Protein AF-A0A661N2G4-F1 (afdb_monomer)

Radius of gyration: 20.0 Å; Cα contacts (8 Å, |Δi|>4): 658; chains: 1; bounding box: 55×59×68 Å

pLDDT: mean 82.59, std 22.77, range [24.91, 98.75]

Secondary structure (DSSP, 8-state):
------SSSTTHHHHHTTTTPPPPP-----------------SSSPP--S-SSSEEEE--TT-B-TTSPBP-EEEE--SS---EEEEE-------SHHHHHS--TTPPS-TT---TTTTTS-----SSS------HHHHSGGG-S-TTT-TTTTSEEEEE---SSSTT---EEEEEPPTTSSSPPEEEEE-HHHHHHHHHHHHHHHHTTSSSEEEEEEEETHHHHHHHHHHHHHHHHSTTEEEEEEEEES-PPPP--STT-SHHHHHHHHHHHS-HHHHHTTSTTHHHHHH-GGGHHHHHHHH-TTSEEEEE---

Foldseek 3Di:
DDDDPDPPPPVVVVLVVCLQDAQDDDDDDDDDDDQDADDDDDDDDADDDPDAPDWHKYFFPPDAFFQRHTFIKIKHAFPPALAEEEEEEAAAADQACCQAPVVPPRHGPQNVDADPPNQQDFPQPPPDPDTDRDGPLSSDQCNPLDCVRHVCNRPMYMYGYTRQRQLLQFCDWDWHCDPVNPDDIGTTHNRSVVNVLSVLLVVQSNRQPPQAYEYEQEYAASSLLNSLLCVQSNCPSRHRHPEYEYESEAHAQAWQPDPPRPCVVVVVSCCVRRVSLVSLVVDQPSVVCVVTVNCSQVRVCVVHVRYHYDYDHDD

Structure (mmCIF, N/CA/C/O backbone):
data_AF-A0A661N2G4-F1
#
_entry.id   AF-A0A661N2G4-F1
#
loop_
_atom_site.group_PDB
_atom_site.id
_atom_site.type_symbol
_atom_site.label_atom_id
_atom_site.label_alt_id
_atom_site.label_comp_id
_atom_site.label_asym_id
_atom_site.label_entity_id
_atom_site.label_seq_id
_atom_site.pdbx_PDB_ins_code
_atom_site.Cartn_x
_atom_site.Cartn_y
_atom_site.Cartn_z
_atom_site.occupancy
_atom_site.B_iso_or_equiv
_atom_site.auth_seq_id
_atom_site.auth_comp_id
_atom_site.auth_asym_id
_atom_site.auth_atom_id
_atom_site.pdbx_PDB_model_num
ATOM 1 N N . MET A 1 1 ? 5.422 -41.374 37.902 1.00 33.75 1 MET A N 1
ATOM 2 C CA . MET A 1 1 ? 4.377 -40.325 37.903 1.00 33.75 1 MET A CA 1
ATOM 3 C C . MET A 1 1 ? 5.090 -39.059 38.343 1.00 33.75 1 MET A C 1
ATOM 5 O O . MET A 1 1 ? 5.525 -39.025 39.477 1.00 33.75 1 MET A O 1
ATOM 9 N N . ILE A 1 2 ? 5.464 -38.109 37.495 1.00 29.95 2 ILE A N 1
ATOM 10 C CA . ILE A 1 2 ? 4.668 -37.300 36.568 1.00 29.95 2 ILE A CA 1
ATOM 11 C C . ILE A 1 2 ? 5.605 -36.878 35.420 1.00 29.95 2 ILE A C 1
ATOM 13 O O . ILE A 1 2 ? 6.667 -36.326 35.678 1.00 29.95 2 ILE A O 1
ATOM 17 N N . THR A 1 3 ? 5.217 -37.132 34.172 1.00 25.50 3 THR A N 1
ATOM 18 C CA . THR A 1 3 ? 5.866 -36.592 32.964 1.00 25.50 3 THR A CA 1
ATOM 19 C C . THR A 1 3 ? 4.786 -36.352 31.919 1.00 25.50 3 THR A C 1
ATOM 21 O O . THR A 1 3 ? 4.419 -37.257 31.180 1.00 25.50 3 THR A O 1
ATOM 24 N N . ARG A 1 4 ? 4.240 -35.138 31.890 1.00 29.31 4 ARG A N 1
ATOM 25 C CA . ARG A 1 4 ? 3.494 -34.526 30.777 1.00 29.31 4 ARG A CA 1
ATOM 26 C C . ARG A 1 4 ? 3.645 -33.008 30.925 1.00 29.31 4 ARG A C 1
ATOM 28 O O . ARG A 1 4 ? 3.938 -32.571 32.029 1.00 29.31 4 ARG A O 1
ATOM 35 N N . TRP A 1 5 ? 3.432 -32.267 29.836 1.00 26.23 5 TRP A N 1
ATOM 36 C CA . TRP A 1 5 ? 3.686 -30.827 29.625 1.00 26.23 5 TRP A CA 1
ATOM 37 C C . TRP A 1 5 ? 5.073 -30.500 29.066 1.00 26.23 5 TRP A C 1
ATOM 39 O O . TRP A 1 5 ? 5.904 -29.990 29.793 1.00 26.23 5 TRP A O 1
ATOM 49 N N . PHE A 1 6 ? 5.313 -30.791 27.780 1.00 26.00 6 PHE A N 1
ATOM 50 C CA . PHE A 1 6 ? 6.248 -30.031 26.919 1.00 26.00 6 PHE A CA 1
ATOM 51 C C . PHE A 1 6 ? 6.062 -30.381 25.424 1.00 26.00 6 PHE A C 1
ATOM 53 O O . PHE A 1 6 ? 7.018 -30.649 24.710 1.00 26.00 6 PHE A O 1
ATOM 60 N N . VAL A 1 7 ? 4.815 -30.416 24.932 1.00 27.02 7 VAL A N 1
ATOM 61 C CA . VAL A 1 7 ? 4.526 -30.650 23.492 1.00 27.02 7 VAL A CA 1
ATOM 62 C C . VAL A 1 7 ? 3.785 -29.463 22.841 1.00 27.02 7 VAL A C 1
ATOM 64 O O . VAL A 1 7 ? 3.495 -29.486 21.657 1.00 27.02 7 VAL A O 1
ATOM 67 N N . GLY A 1 8 ? 3.527 -28.374 23.578 1.00 25.75 8 GLY A N 1
ATOM 68 C CA . GLY A 1 8 ? 2.733 -27.239 23.076 1.00 25.75 8 GLY A CA 1
ATOM 69 C C . GLY A 1 8 ? 3.502 -26.087 22.411 1.00 25.75 8 GLY A C 1
ATOM 70 O O . GLY A 1 8 ? 2.902 -25.350 21.644 1.00 25.75 8 GLY A O 1
ATOM 71 N N . CYS A 1 9 ? 4.806 -25.910 22.662 1.00 26.91 9 CYS A N 1
ATOM 72 C CA . CYS A 1 9 ? 5.525 -24.706 22.194 1.00 26.91 9 CYS A CA 1
ATOM 73 C C . CYS A 1 9 ? 6.292 -24.871 20.873 1.00 26.91 9 CYS A C 1
ATOM 75 O O . CYS A 1 9 ? 6.692 -23.875 20.278 1.00 26.91 9 CYS A O 1
ATOM 77 N N . SER A 1 10 ? 6.522 -26.096 20.398 1.00 25.45 10 SER A N 1
ATOM 78 C CA . SER A 1 10 ? 7.416 -26.319 19.251 1.00 25.45 10 SER A CA 1
ATOM 79 C C . SER A 1 10 ? 6.748 -26.122 17.888 1.00 25.45 10 SER A C 1
ATOM 81 O O . SER A 1 10 ? 7.456 -25.865 16.923 1.00 25.45 10 SER A O 1
ATOM 83 N N . LEU A 1 11 ? 5.413 -26.190 17.796 1.00 27.45 11 LEU A N 1
ATOM 84 C CA . LEU A 1 11 ? 4.699 -25.895 16.543 1.00 27.45 11 LEU A CA 1
ATOM 85 C C . LEU A 1 11 ? 4.530 -24.386 16.301 1.00 27.45 11 LEU A C 1
ATOM 87 O O . LEU A 1 11 ? 4.580 -23.943 15.159 1.00 27.45 11 LEU A O 1
ATOM 91 N N . VAL A 1 12 ? 4.398 -23.587 17.365 1.00 29.69 12 VAL A N 1
ATOM 92 C CA . VAL A 1 12 ? 4.188 -22.131 17.258 1.00 29.69 12 VAL A CA 1
ATOM 93 C C . VAL A 1 12 ? 5.459 -21.408 16.795 1.00 29.69 12 VAL A C 1
ATOM 95 O O . VAL A 1 12 ? 5.377 -20.463 16.019 1.00 29.69 12 VAL A O 1
ATOM 98 N N . LEU A 1 13 ? 6.651 -21.888 17.176 1.00 28.83 13 LEU A N 1
ATOM 99 C CA . LEU A 1 13 ? 7.912 -21.301 16.698 1.00 28.83 13 LEU A CA 1
ATOM 100 C C . LEU A 1 13 ? 8.211 -21.581 15.213 1.00 28.83 13 LEU A C 1
ATOM 102 O O . LEU A 1 13 ? 8.957 -20.820 14.606 1.00 28.83 13 LEU A O 1
ATOM 106 N N . GLY A 1 14 ? 7.645 -22.641 14.625 1.00 27.12 14 GLY A N 1
ATOM 107 C CA . GLY A 1 14 ? 7.827 -22.956 13.202 1.00 27.12 14 GLY A CA 1
ATOM 108 C C . GLY A 1 14 ? 6.995 -22.072 12.266 1.00 27.12 14 GLY A C 1
ATOM 109 O O . GLY A 1 14 ? 7.438 -21.776 11.163 1.00 27.12 14 GLY A O 1
ATOM 110 N N . LEU A 1 15 ? 5.830 -21.604 12.726 1.00 34.53 15 LEU A N 1
ATOM 111 C CA . LEU A 1 15 ? 4.918 -20.745 11.957 1.00 34.53 15 LEU A CA 1
ATOM 112 C C . LEU A 1 15 ? 5.407 -19.289 11.862 1.00 34.53 15 LEU A C 1
ATOM 114 O O . LEU A 1 15 ? 5.212 -18.639 10.842 1.00 34.53 15 LEU A O 1
ATOM 118 N N . ILE A 1 16 ? 6.115 -18.790 12.880 1.00 36.31 16 ILE A N 1
ATOM 119 C CA . ILE A 1 16 ? 6.590 -17.393 12.916 1.00 36.31 16 ILE A CA 1
ATOM 120 C C . ILE A 1 16 ? 7.744 -17.150 11.925 1.00 36.31 16 ILE A C 1
ATOM 122 O O . ILE A 1 16 ? 7.910 -16.039 11.432 1.00 36.31 16 ILE A O 1
ATOM 126 N N . ALA A 1 17 ? 8.521 -18.182 11.576 1.00 32.41 17 ALA A N 1
ATOM 127 C CA . ALA A 1 17 ? 9.633 -18.054 10.629 1.00 32.41 17 ALA A CA 1
ATOM 128 C C . ALA A 1 17 ? 9.198 -18.063 9.147 1.00 32.41 17 ALA A C 1
ATOM 130 O O . ALA A 1 17 ? 10.037 -17.863 8.271 1.00 32.41 17 ALA A O 1
ATOM 131 N N . ALA A 1 18 ? 7.913 -18.302 8.861 1.00 40.88 18 ALA A N 1
ATOM 132 C CA . ALA A 1 18 ? 7.408 -18.556 7.512 1.00 40.88 18 ALA A CA 1
ATOM 133 C C . ALA A 1 18 ? 6.581 -17.399 6.913 1.00 40.88 18 ALA A C 1
ATOM 135 O O . ALA A 1 18 ? 6.256 -17.437 5.730 1.00 40.88 18 ALA A O 1
ATOM 136 N N . GLY A 1 19 ? 6.283 -16.349 7.691 1.00 37.78 19 GLY A N 1
ATOM 137 C CA . GLY A 1 19 ? 5.372 -15.257 7.303 1.00 37.78 19 GLY A CA 1
ATOM 138 C C . GLY A 1 19 ? 5.827 -14.352 6.144 1.00 37.78 19 GLY A C 1
ATOM 139 O O . GLY A 1 19 ? 5.097 -13.436 5.781 1.00 37.78 19 GLY A O 1
ATOM 140 N N . CYS A 1 20 ? 7.008 -14.588 5.559 1.00 44.06 20 CYS A N 1
ATOM 141 C CA . CYS A 1 20 ? 7.521 -13.838 4.403 1.00 44.06 20 CYS A CA 1
ATOM 142 C C . CYS A 1 20 ? 8.040 -14.743 3.263 1.00 44.06 20 CYS A C 1
ATOM 144 O O . CYS A 1 20 ? 8.795 -14.275 2.411 1.00 44.06 20 CYS A O 1
ATOM 146 N N . GLY A 1 21 ? 7.692 -16.038 3.255 1.00 35.19 21 GLY A N 1
ATOM 147 C CA .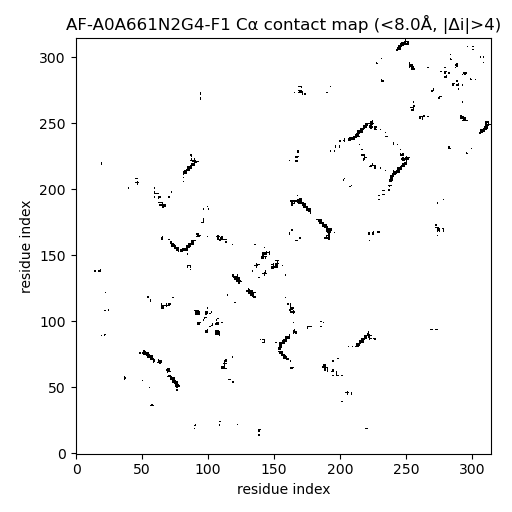 GLY A 1 21 ? 8.040 -16.946 2.156 1.00 35.19 21 GLY A CA 1
ATOM 148 C C . GLY A 1 21 ? 7.278 -16.603 0.872 1.00 35.19 21 GLY A C 1
ATOM 149 O O . GLY A 1 21 ? 6.109 -16.240 0.926 1.00 35.19 21 GLY A O 1
ATOM 150 N N . SER A 1 22 ? 7.944 -16.687 -0.280 1.00 41.75 22 SER A N 1
ATOM 151 C CA . SER A 1 22 ? 7.334 -16.480 -1.597 1.00 41.75 22 SER A CA 1
ATOM 152 C C . SER A 1 22 ? 6.434 -17.657 -1.980 1.00 41.75 22 SER A C 1
ATOM 154 O O . SER A 1 22 ? 6.925 -18.785 -2.087 1.00 41.75 22 SER A O 1
ATOM 156 N N . ASP A 1 23 ? 5.157 -17.377 -2.247 1.00 47.78 23 ASP A N 1
ATOM 157 C CA . ASP A 1 23 ? 4.229 -18.331 -2.854 1.00 47.78 23 ASP A CA 1
ATOM 158 C C . ASP A 1 23 ? 4.687 -18.647 -4.281 1.00 47.78 23 ASP A C 1
ATOM 160 O O . ASP A 1 23 ? 4.887 -17.761 -5.114 1.00 47.78 23 ASP A O 1
ATOM 164 N N . SER A 1 24 ? 4.923 -19.929 -4.553 1.00 34.69 24 SER A N 1
ATOM 165 C CA . SER A 1 24 ? 5.317 -20.391 -5.886 1.00 34.69 24 SER A CA 1
ATOM 166 C C . SER A 1 24 ? 4.062 -20.470 -6.752 1.00 34.69 24 SER A C 1
ATOM 168 O O . SER A 1 24 ? 3.087 -21.110 -6.362 1.00 34.69 24 SER A O 1
ATOM 170 N N . GLY A 1 25 ? 4.083 -19.806 -7.911 1.00 33.84 25 GLY A N 1
ATOM 171 C CA . GLY A 1 25 ? 2.919 -19.642 -8.783 1.00 33.84 25 GLY A CA 1
ATOM 172 C C . GLY A 1 25 ? 2.203 -20.948 -9.147 1.00 33.84 25 GLY A C 1
ATOM 173 O O . GLY A 1 25 ? 2.829 -21.965 -9.448 1.00 33.84 25 GLY A O 1
ATOM 174 N N . VAL A 1 26 ? 0.870 -20.894 -9.168 1.00 35.62 26 VAL A N 1
ATOM 175 C CA . VAL A 1 26 ? -0.003 -21.992 -9.599 1.00 35.62 26 VAL A CA 1
ATOM 176 C C . VAL A 1 26 ? -0.623 -21.648 -10.952 1.00 35.62 26 VAL A C 1
ATOM 178 O O . VAL A 1 26 ? -1.179 -20.571 -11.149 1.00 35.62 26 VAL A O 1
ATOM 181 N N . THR A 1 27 ? -0.535 -22.588 -11.893 1.00 28.86 27 THR A N 1
ATOM 182 C CA . THR A 1 27 ? -1.235 -22.534 -13.181 1.00 28.86 27 THR A CA 1
ATOM 183 C C . THR A 1 27 ? -2.711 -22.891 -12.983 1.00 28.86 27 THR A C 1
ATOM 185 O O . THR A 1 27 ? -3.048 -23.902 -12.368 1.00 28.86 27 THR A O 1
ATOM 188 N N . GLY A 1 28 ? -3.596 -22.015 -13.465 1.00 28.70 28 GLY A N 1
ATOM 189 C CA . GLY A 1 28 ? -5.029 -22.042 -13.181 1.00 28.70 28 GLY A CA 1
ATOM 190 C C . GLY A 1 28 ? -5.787 -23.228 -13.786 1.00 28.70 28 GLY A C 1
ATOM 191 O O . GLY A 1 28 ? -5.655 -23.545 -14.967 1.00 28.70 28 GLY A O 1
ATOM 192 N N . GLY A 1 29 ? -6.652 -23.830 -12.968 1.00 24.91 29 GLY A N 1
ATOM 193 C CA . GLY A 1 29 ? -7.756 -24.689 -13.387 1.00 24.91 29 GLY A CA 1
ATOM 194 C C . GLY A 1 29 ? -9.080 -24.003 -13.057 1.00 24.91 29 GLY A C 1
ATOM 195 O O . GLY A 1 29 ? -9.396 -23.780 -11.894 1.00 24.91 29 GLY A O 1
ATOM 196 N N . SER A 1 30 ? -9.839 -23.647 -14.092 1.00 32.31 30 SER A N 1
ATOM 197 C CA . SER A 1 30 ? -11.122 -22.948 -14.011 1.00 32.31 30 SER A CA 1
ATOM 198 C C . SER A 1 30 ? -12.205 -23.785 -13.316 1.00 32.31 30 SER A C 1
ATOM 200 O O . SER A 1 30 ? -12.585 -24.846 -13.818 1.00 32.31 30 SER A O 1
ATOM 202 N N . GLY A 1 31 ? -12.768 -23.264 -12.228 1.00 26.23 31 GLY A N 1
ATOM 203 C CA . GLY A 1 31 ? -13.980 -23.774 -11.588 1.00 26.23 31 GLY A CA 1
ATOM 204 C C . GLY A 1 31 ? -14.740 -22.615 -10.956 1.00 26.23 31 GLY A C 1
ATOM 205 O O . GLY A 1 31 ? -14.414 -22.193 -9.855 1.00 26.23 31 GLY A O 1
ATOM 206 N N . GLY A 1 32 ? -15.704 -22.059 -11.691 1.00 30.58 32 GLY A N 1
ATOM 207 C CA . GLY A 1 32 ? -16.442 -20.871 -11.275 1.00 30.58 32 GLY A CA 1
ATOM 208 C C . GLY A 1 32 ? -17.376 -21.126 -10.094 1.00 30.58 32 GLY A C 1
ATOM 209 O O . GLY A 1 32 ? -18.137 -22.094 -10.087 1.00 30.58 32 GLY A O 1
ATOM 210 N N . SER A 1 33 ? -17.370 -20.192 -9.149 1.00 28.30 33 SER A N 1
ATOM 211 C CA . SER A 1 33 ? -18.497 -19.935 -8.260 1.00 28.30 33 SER A CA 1
ATOM 212 C C . SER A 1 33 ? -18.600 -18.424 -8.074 1.00 28.30 33 SER A C 1
ATOM 214 O O . SER A 1 33 ? -17.642 -17.774 -7.672 1.00 28.30 33 SER A O 1
ATOM 216 N N . ALA A 1 34 ? -19.737 -17.859 -8.473 1.00 32.28 34 ALA A N 1
ATOM 217 C CA . ALA A 1 34 ? -19.966 -16.423 -8.525 1.00 32.28 34 ALA A CA 1
ATOM 218 C C . ALA A 1 34 ? -19.990 -15.816 -7.112 1.00 32.28 34 ALA A C 1
ATOM 220 O O . ALA A 1 34 ? -20.944 -16.027 -6.362 1.00 32.28 34 ALA A O 1
ATOM 221 N N . GLY A 1 35 ? -18.949 -15.055 -6.770 1.00 32.56 35 GLY A N 1
ATOM 222 C CA . GLY A 1 35 ? -18.939 -14.146 -5.627 1.00 32.56 35 GLY A CA 1
ATOM 223 C C . GLY A 1 35 ? -19.749 -12.890 -5.946 1.00 32.56 35 GLY A C 1
ATOM 224 O O . GLY A 1 35 ? -19.621 -12.306 -7.022 1.00 32.56 35 GLY A O 1
ATOM 225 N N . SER A 1 36 ? -20.632 -12.503 -5.030 1.00 37.78 36 SER A N 1
ATOM 226 C CA . SER A 1 36 ? -21.499 -11.332 -5.157 1.00 37.78 36 SER A CA 1
ATOM 227 C C . SER A 1 36 ? -20.674 -10.043 -5.083 1.00 37.78 36 SER A C 1
ATOM 229 O O . SER A 1 36 ? -20.376 -9.567 -3.991 1.00 37.78 36 SER A O 1
ATOM 231 N N . GLY A 1 37 ? -20.325 -9.469 -6.236 1.00 35.00 37 GLY A N 1
ATOM 232 C CA . GLY A 1 37 ? -19.690 -8.153 -6.329 1.00 35.00 37 GLY A CA 1
ATOM 233 C C . GLY A 1 37 ? -20.604 -7.055 -5.780 1.00 35.00 37 GLY A C 1
ATOM 234 O O . GLY A 1 37 ? -21.678 -6.794 -6.326 1.00 35.00 37 GLY A O 1
ATOM 235 N N . GLY A 1 38 ? -20.192 -6.427 -4.680 1.00 38.53 38 GLY A N 1
ATOM 236 C CA . GLY A 1 38 ? -20.868 -5.264 -4.114 1.00 38.53 38 GLY A CA 1
ATOM 237 C C . GLY A 1 38 ? -20.567 -4.021 -4.946 1.00 38.53 38 GLY A C 1
ATOM 238 O O . GLY A 1 38 ? -19.459 -3.501 -4.910 1.00 38.53 38 GLY A O 1
ATOM 239 N N . THR A 1 39 ? -21.550 -3.538 -5.703 1.00 45.16 39 THR A N 1
ATOM 240 C CA . THR A 1 39 ? -21.444 -2.275 -6.444 1.00 45.16 39 THR A CA 1
ATOM 241 C C . THR A 1 39 ? -21.570 -1.088 -5.489 1.00 45.16 39 THR A C 1
ATOM 243 O O . THR A 1 39 ? -22.588 -0.965 -4.802 1.00 45.16 39 THR A O 1
ATOM 246 N N . GLY A 1 40 ? -20.556 -0.219 -5.474 1.00 41.66 40 GLY A N 1
ATOM 247 C CA . GLY A 1 40 ? -20.504 1.014 -4.687 1.00 41.66 40 GLY A CA 1
ATOM 248 C C . GLY A 1 40 ? -21.694 1.937 -4.955 1.00 41.66 40 GLY A C 1
ATOM 249 O O . GLY A 1 40 ? -21.980 2.312 -6.094 1.00 41.66 40 GLY A O 1
ATOM 250 N N . GLY A 1 41 ? -22.414 2.277 -3.888 1.00 35.00 41 GLY A N 1
ATOM 251 C CA . GLY A 1 41 ? -23.534 3.208 -3.910 1.00 35.00 41 GLY A CA 1
ATOM 252 C C . GLY A 1 41 ? -23.087 4.607 -3.508 1.00 35.00 41 GLY A C 1
ATOM 253 O O . GLY A 1 41 ? -22.826 4.864 -2.338 1.00 35.00 41 GLY A O 1
ATOM 254 N N . SER A 1 42 ? -23.072 5.527 -4.471 1.00 46.56 42 SER A N 1
ATOM 255 C CA . SER A 1 42 ? -22.984 6.964 -4.216 1.00 46.56 42 SER A CA 1
ATOM 256 C C . SER A 1 42 ? -24.266 7.455 -3.526 1.00 46.56 42 SER A C 1
ATOM 258 O O . SER A 1 42 ? -25.356 7.356 -4.094 1.00 46.56 42 SER A O 1
ATOM 260 N N . GLY A 1 43 ? -24.134 8.011 -2.317 1.00 34.91 43 GLY A N 1
ATOM 261 C CA . GLY A 1 43 ? -25.151 8.873 -1.706 1.00 34.91 43 GLY A CA 1
ATOM 262 C C . GLY A 1 43 ? -25.572 8.519 -0.277 1.00 34.91 43 GLY A C 1
ATOM 263 O O . GLY A 1 43 ? -26.509 7.757 -0.069 1.00 34.91 43 GLY A O 1
ATOM 264 N N . GLY A 1 44 ? -24.969 9.196 0.706 1.00 45.81 44 GLY A N 1
ATOM 265 C CA . GLY A 1 44 ? -25.612 9.653 1.952 1.00 45.81 44 GLY A CA 1
ATOM 266 C C . GLY A 1 44 ? -26.078 8.628 2.997 1.00 45.81 44 GLY A C 1
ATOM 267 O O . GLY A 1 44 ? -26.466 9.047 4.086 1.00 45.81 44 GLY A O 1
ATOM 268 N N . ALA A 1 45 ? -26.046 7.327 2.720 1.00 56.06 45 ALA A N 1
ATOM 269 C CA . ALA A 1 45 ? -26.239 6.289 3.729 1.00 56.06 45 ALA A CA 1
ATOM 270 C C . ALA A 1 45 ? -24.873 5.769 4.190 1.00 56.06 45 ALA A C 1
ATOM 272 O O . ALA A 1 45 ? -23.989 5.558 3.363 1.00 56.06 45 ALA A O 1
ATOM 273 N N . ALA A 1 46 ? -24.705 5.571 5.501 1.00 74.25 46 ALA A N 1
ATOM 274 C CA . ALA A 1 46 ? -23.530 4.888 6.030 1.00 74.25 46 ALA A CA 1
ATOM 275 C C . ALA A 1 46 ? -23.419 3.505 5.373 1.00 74.25 46 ALA A C 1
ATOM 277 O O . ALA A 1 46 ? -24.424 2.795 5.262 1.00 74.25 46 ALA A O 1
ATOM 278 N N . PHE A 1 47 ? -22.218 3.155 4.918 1.00 91.44 47 PHE A N 1
ATOM 279 C CA . PHE A 1 47 ? -21.927 1.837 4.377 1.00 91.44 47 PHE A CA 1
ATOM 280 C C . PHE A 1 47 ? -22.340 0.750 5.380 1.00 91.44 47 PHE A C 1
ATOM 282 O O . PHE A 1 47 ? -22.113 0.879 6.584 1.00 91.44 47 PHE A O 1
ATOM 289 N N . VAL A 1 48 ? -22.971 -0.314 4.882 1.00 93.25 48 VAL A N 1
ATOM 290 C CA . VAL A 1 48 ? -23.370 -1.470 5.690 1.00 93.25 48 VAL A CA 1
ATOM 291 C C . VAL A 1 48 ? -22.546 -2.667 5.223 1.00 93.25 48 VAL A C 1
ATOM 293 O O . VAL A 1 48 ? -22.717 -3.077 4.070 1.00 93.25 48 VAL A O 1
ATOM 296 N N . PRO A 1 49 ? -21.677 -3.232 6.083 1.00 95.38 49 PRO A N 1
ATOM 297 C CA . PRO A 1 49 ? -20.956 -4.458 5.773 1.00 95.38 49 PRO A CA 1
ATOM 298 C C . PRO A 1 49 ? -21.910 -5.579 5.340 1.00 95.38 49 PRO A C 1
ATOM 300 O O . PRO A 1 49 ? -22.942 -5.782 5.987 1.00 95.38 49 PRO A O 1
ATOM 303 N N . PRO A 1 50 ? -21.603 -6.316 4.258 1.00 95.38 50 PRO A N 1
ATOM 304 C CA . PRO A 1 50 ? -22.442 -7.431 3.824 1.00 95.38 50 PRO A CA 1
ATOM 305 C C . PRO A 1 50 ? -22.382 -8.615 4.802 1.00 95.38 50 PRO A C 1
ATOM 307 O O . PRO A 1 50 ? -23.359 -9.351 4.935 1.00 95.38 50 PRO A O 1
ATOM 310 N N . GLU A 1 51 ? -21.253 -8.776 5.491 1.00 95.12 51 GLU A N 1
ATOM 311 C CA . GLU A 1 51 ? -20.987 -9.796 6.504 1.00 95.12 51 GLU A CA 1
ATOM 312 C C . GLU A 1 51 ? -19.835 -9.348 7.419 1.00 95.12 51 GLU A C 1
ATOM 314 O O . GLU A 1 51 ? -19.104 -8.409 7.095 1.00 95.12 51 GLU A O 1
ATOM 319 N N . TYR A 1 52 ? -19.702 -10.007 8.570 1.00 96.06 52 TYR A N 1
ATOM 320 C CA . TYR A 1 52 ? -18.688 -9.735 9.589 1.00 96.06 52 TYR A CA 1
ATOM 321 C C . TYR A 1 52 ? -17.889 -11.005 9.889 1.00 96.06 52 TYR A C 1
ATOM 323 O O . TYR A 1 52 ? -18.444 -12.105 9.854 1.00 96.06 52 TYR A O 1
ATOM 331 N N . GLY A 1 53 ? -16.604 -10.857 10.220 1.00 92.94 53 GLY A N 1
ATOM 332 C CA . GLY A 1 53 ? -15.731 -11.987 10.570 1.00 92.94 53 GLY A CA 1
ATOM 333 C C . GLY A 1 53 ? -15.411 -12.946 9.413 1.00 92.94 53 GLY A C 1
ATOM 334 O O . GLY A 1 53 ? -14.954 -14.064 9.650 1.00 92.94 53 GLY A O 1
ATOM 335 N N . SER A 1 54 ? -15.666 -12.536 8.170 1.00 91.88 54 SER A N 1
ATOM 336 C CA . SER A 1 54 ? -15.267 -13.245 6.953 1.00 91.88 54 SER A CA 1
ATOM 337 C C . SER A 1 54 ? -14.717 -12.280 5.906 1.00 91.88 54 SER A C 1
ATOM 339 O O . SER A 1 54 ? -15.069 -11.100 5.872 1.00 91.88 54 SER A O 1
ATOM 341 N N . TRP A 1 55 ? -13.825 -12.792 5.055 1.00 93.44 55 TRP A N 1
ATOM 342 C CA . TRP A 1 55 ? -13.207 -12.015 3.989 1.00 93.44 55 TRP A CA 1
ATOM 343 C C . TRP A 1 55 ? -14.162 -11.771 2.828 1.00 93.44 55 TRP A C 1
ATOM 345 O O . TRP A 1 55 ? -14.585 -12.706 2.149 1.00 93.44 55 TRP A O 1
ATOM 355 N N . VAL A 1 56 ? -14.387 -10.496 2.534 1.00 94.50 56 VAL A N 1
ATOM 356 C CA . VAL A 1 56 ? -15.161 -10.029 1.387 1.00 94.50 56 VAL A CA 1
ATOM 357 C C . VAL A 1 56 ? -14.212 -9.441 0.348 1.00 94.50 56 VAL A C 1
ATOM 359 O O . VAL A 1 56 ? -13.388 -8.584 0.669 1.00 94.50 56 VAL A O 1
ATOM 362 N N . LYS A 1 57 ? -14.323 -9.902 -0.902 1.00 95.44 57 LYS A N 1
ATOM 363 C CA . LYS A 1 57 ? -13.542 -9.409 -2.046 1.00 95.44 57 LYS A CA 1
ATOM 364 C C . LYS A 1 57 ? -14.109 -8.088 -2.571 1.00 95.44 57 LYS A C 1
ATOM 366 O O . LYS A 1 57 ? -15.314 -7.977 -2.795 1.00 95.44 57 LYS A O 1
ATOM 371 N N . TYR A 1 58 ? -13.226 -7.139 -2.863 1.00 97.12 58 TYR A N 1
ATOM 372 C CA . TYR A 1 58 ? -13.548 -5.855 -3.480 1.00 97.12 58 TYR A CA 1
ATOM 373 C C . TYR A 1 58 ? -12.621 -5.563 -4.660 1.00 97.12 58 TYR A C 1
ATOM 375 O O . TYR A 1 58 ? -11.407 -5.728 -4.557 1.00 97.12 58 TYR A O 1
ATOM 383 N N . GLU A 1 59 ? -13.195 -5.097 -5.769 1.00 97.56 59 GLU A N 1
ATOM 384 C CA . GLU A 1 59 ? -12.487 -4.759 -7.010 1.00 97.56 59 GLU A CA 1
ATOM 385 C C . GLU A 1 59 ? -12.687 -3.265 -7.315 1.00 97.56 59 GLU A C 1
ATOM 387 O O . GLU A 1 59 ? -13.766 -2.877 -7.774 1.00 97.56 59 GLU A O 1
ATOM 392 N N . PRO A 1 60 ? -11.703 -2.391 -7.022 1.00 97.38 60 PRO A N 1
ATOM 393 C CA . PRO A 1 60 ? -11.782 -0.982 -7.394 1.00 97.38 60 PRO A CA 1
ATOM 394 C C . PRO A 1 60 ? -11.884 -0.795 -8.906 1.00 97.38 60 PRO A C 1
ATOM 396 O O . PRO A 1 60 ? -11.191 -1.459 -9.679 1.00 97.38 60 PRO A O 1
ATOM 399 N N . GLU A 1 61 ? -12.730 0.141 -9.336 1.00 95.69 61 GLU A N 1
ATOM 400 C CA . GLU A 1 61 ? -12.907 0.434 -10.757 1.00 95.69 61 GLU A CA 1
ATOM 401 C C . GLU A 1 61 ? -11.574 0.862 -11.392 1.00 95.69 61 GLU A C 1
ATOM 403 O O . GLU A 1 61 ? -10.879 1.745 -10.895 1.00 95.69 61 GLU A O 1
ATOM 408 N N . GLY A 1 62 ? -11.203 0.212 -12.498 1.00 95.25 62 GLY A N 1
ATOM 409 C CA . GLY A 1 62 ? -9.975 0.509 -13.241 1.00 95.25 62 GLY A CA 1
ATOM 410 C C . GLY A 1 62 ? -8.677 -0.019 -12.617 1.00 95.25 62 GLY A C 1
ATOM 411 O O . GLY A 1 62 ? -7.632 0.082 -13.260 1.00 95.25 62 GLY A O 1
ATOM 412 N N . ALA A 1 63 ? -8.715 -0.609 -11.419 1.00 98.25 63 ALA A N 1
ATOM 413 C CA . ALA A 1 63 ? -7.539 -1.210 -10.800 1.00 98.25 63 ALA A CA 1
ATOM 414 C C . ALA A 1 63 ? -7.208 -2.566 -11.450 1.00 98.25 63 ALA A C 1
ATOM 416 O O . ALA A 1 63 ? -8.093 -3.397 -11.674 1.00 98.25 63 ALA A O 1
ATOM 417 N N . THR A 1 64 ? -5.930 -2.804 -11.759 1.00 98.31 64 THR A N 1
ATOM 418 C CA . THR A 1 64 ? -5.488 -3.991 -12.521 1.00 98.31 64 THR A CA 1
ATOM 419 C C . THR A 1 64 ? -4.179 -4.585 -12.006 1.00 98.31 64 THR A C 1
ATOM 421 O O . THR A 1 64 ? -3.347 -3.888 -11.429 1.00 98.31 64 THR A O 1
ATOM 424 N N . CYS A 1 65 ? -3.990 -5.886 -12.206 1.00 98.06 65 CYS A N 1
ATOM 425 C CA . CYS A 1 65 ? -2.705 -6.562 -12.042 1.00 98.06 65 CYS A CA 1
ATOM 426 C C . CYS A 1 65 ? -1.816 -6.384 -13.281 1.00 98.06 65 CYS A C 1
ATOM 428 O O . CYS A 1 65 ? -2.241 -5.832 -14.297 1.00 98.06 65 CYS A O 1
ATOM 430 N N . SER A 1 66 ? -0.570 -6.861 -13.214 1.00 97.25 66 SER A N 1
ATOM 431 C CA . SER A 1 66 ? 0.425 -6.636 -14.268 1.00 97.25 66 SER A CA 1
ATOM 432 C C . SER A 1 66 ? 0.050 -7.158 -15.655 1.00 97.25 66 SER A C 1
ATOM 434 O O . SER A 1 66 ? 0.503 -6.589 -16.646 1.00 97.25 66 SER A O 1
ATOM 436 N N . ASP A 1 67 ? -0.780 -8.195 -15.753 1.00 95.50 67 ASP A N 1
ATOM 437 C CA . ASP A 1 67 ? -1.295 -8.733 -17.018 1.00 95.50 67 ASP A CA 1
ATOM 438 C C . ASP A 1 67 ? -2.589 -8.057 -17.515 1.00 95.50 67 ASP A C 1
ATOM 440 O O . ASP A 1 67 ? -3.118 -8.435 -18.562 1.00 95.50 67 ASP A O 1
ATOM 444 N N . GLY A 1 68 ? -3.096 -7.060 -16.783 1.00 97.06 68 GLY A N 1
ATOM 445 C CA . GLY A 1 68 ? -4.340 -6.351 -17.077 1.00 97.06 68 GLY A CA 1
ATOM 446 C C . GLY A 1 68 ? -5.603 -7.007 -16.511 1.00 97.06 68 GLY A C 1
ATOM 447 O O . GLY A 1 68 ? -6.695 -6.476 -16.719 1.00 97.06 68 GLY A O 1
ATOM 448 N N . SER A 1 69 ? -5.495 -8.134 -15.799 1.00 97.31 69 SER A N 1
ATOM 449 C CA . SER A 1 69 ? -6.626 -8.699 -15.051 1.00 97.31 69 SER A CA 1
ATOM 450 C C . SER A 1 69 ? -7.081 -7.756 -13.921 1.00 97.31 69 SER A C 1
ATOM 452 O O . SER A 1 69 ? -6.280 -6.942 -13.452 1.00 97.31 69 SER A O 1
ATOM 454 N N . PRO A 1 70 ? -8.353 -7.816 -13.474 1.00 97.44 70 PRO A N 1
ATOM 455 C CA . PRO A 1 70 ? -8.840 -6.968 -12.386 1.00 97.44 70 PRO A CA 1
ATOM 456 C C . PRO A 1 70 ? -8.044 -7.153 -11.090 1.00 97.44 70 PRO A C 1
ATOM 458 O O . PRO A 1 70 ? -7.762 -8.276 -10.672 1.00 97.44 70 PRO A O 1
ATOM 461 N N . TYR A 1 71 ? -7.704 -6.041 -10.439 1.00 97.81 71 TYR A N 1
ATOM 462 C CA . TYR A 1 71 ? -7.133 -6.054 -9.095 1.00 97.81 71 TYR A CA 1
ATOM 463 C C . TYR A 1 71 ? -8.227 -6.246 -8.044 1.00 97.81 71 TYR A C 1
ATOM 465 O O . TYR A 1 71 ? -9.331 -5.718 -8.185 1.00 97.81 71 TYR A O 1
ATOM 473 N N . ALA A 1 72 ? -7.892 -6.930 -6.949 1.00 97.00 72 ALA A N 1
ATOM 474 C CA . ALA A 1 72 ? -8.777 -7.070 -5.806 1.00 97.00 72 ALA A CA 1
ATOM 475 C C . ALA A 1 72 ? -8.036 -6.921 -4.475 1.00 97.00 72 ALA A C 1
ATOM 477 O O . ALA A 1 72 ? -6.897 -7.366 -4.329 1.00 97.00 72 ALA A O 1
ATOM 478 N N . PHE A 1 73 ? -8.733 -6.362 -3.491 1.00 97.56 73 PHE A N 1
ATOM 479 C CA . PHE A 1 73 ? -8.358 -6.384 -2.080 1.00 97.56 73 PHE A CA 1
ATOM 480 C C . PHE A 1 73 ? -9.482 -7.031 -1.266 1.00 97.56 73 PHE A C 1
ATOM 482 O O . PHE A 1 73 ? -10.587 -7.245 -1.770 1.00 97.56 73 PHE A O 1
ATOM 489 N N . TYR A 1 74 ? -9.194 -7.372 -0.014 1.00 96.75 74 TYR A N 1
ATOM 490 C CA . TYR A 1 74 ? -10.132 -8.103 0.831 1.00 96.75 74 TYR A CA 1
ATOM 491 C C . TYR A 1 74 ? -10.337 -7.375 2.148 1.00 96.75 74 TYR A C 1
ATOM 493 O O . TYR A 1 74 ? -9.381 -6.843 2.717 1.00 96.75 74 TYR A O 1
ATOM 501 N N . VAL A 1 75 ? -11.577 -7.365 2.631 1.00 97.69 75 VAL A N 1
ATOM 502 C CA . VAL A 1 75 ? -11.936 -6.764 3.917 1.00 97.69 75 VAL A CA 1
ATOM 503 C C . VAL A 1 75 ? -12.673 -7.777 4.775 1.00 97.69 75 VAL A C 1
ATOM 505 O O . VAL A 1 75 ? -13.620 -8.408 4.315 1.00 97.69 75 VAL A O 1
ATOM 508 N N . GLU A 1 76 ? -12.246 -7.907 6.023 1.00 96.50 76 GLU A N 1
ATOM 509 C CA . GLU A 1 76 ? -12.987 -8.588 7.076 1.00 96.50 76 GLU A CA 1
ATOM 510 C C . GLU A 1 76 ? -13.486 -7.530 8.060 1.00 96.50 76 GLU A C 1
ATOM 512 O O . GLU A 1 76 ? -12.697 -6.836 8.711 1.00 96.50 76 GLU A O 1
ATOM 517 N N . PHE A 1 77 ? -14.805 -7.372 8.142 1.00 97.81 77 PHE A N 1
ATOM 518 C CA . PHE A 1 77 ? -15.416 -6.340 8.971 1.00 97.81 77 PHE A CA 1
ATOM 519 C C . PHE A 1 77 ? -15.554 -6.785 10.425 1.00 97.81 77 PHE A C 1
ATOM 521 O O . PHE A 1 77 ? -15.907 -7.931 10.716 1.00 97.81 77 PHE A O 1
ATOM 528 N N . SER A 1 78 ? -15.341 -5.835 11.334 1.00 96.94 78 SER A N 1
ATOM 529 C CA . SER A 1 78 ? -15.564 -6.000 12.767 1.00 96.94 78 SER A CA 1
ATOM 530 C C . SER A 1 78 ? -16.961 -5.532 13.166 1.00 96.94 78 SER A C 1
ATOM 532 O O . SER A 1 78 ? -17.424 -4.479 12.735 1.00 96.94 78 SER A O 1
ATOM 534 N N . GLU A 1 79 ? -17.623 -6.289 14.043 1.00 95.75 79 GLU A N 1
ATOM 535 C CA . GLU A 1 79 ? -18.886 -5.864 14.663 1.00 95.75 79 GLU A CA 1
ATOM 536 C C . GLU A 1 79 ? -18.679 -4.815 15.769 1.00 95.75 79 GLU A C 1
ATOM 538 O O . GLU A 1 79 ? -19.634 -4.171 16.203 1.00 95.75 79 GLU A O 1
ATOM 543 N N . THR A 1 80 ? -17.450 -4.671 16.278 1.00 95.62 80 THR A N 1
ATOM 544 C CA . THR A 1 80 ? -17.179 -3.983 17.550 1.00 95.62 80 THR A CA 1
ATOM 545 C C . THR A 1 80 ? -16.175 -2.840 17.455 1.00 95.62 80 THR A C 1
ATOM 547 O O . THR A 1 80 ? -15.911 -2.194 18.469 1.00 95.62 80 THR A O 1
ATOM 550 N N . SER A 1 81 ? -15.589 -2.587 16.284 1.00 96.50 81 SER A N 1
ATOM 551 C CA . SER A 1 81 ? -14.499 -1.622 16.121 1.00 96.50 81 SER A CA 1
ATOM 552 C C . SER A 1 81 ? -14.606 -0.874 14.800 1.00 96.50 81 SER A C 1
ATOM 554 O O . SER A 1 81 ? -14.834 -1.483 13.761 1.00 96.50 81 SER A O 1
ATOM 556 N N . ASP A 1 82 ? -14.341 0.431 14.836 1.00 96.75 82 ASP A N 1
ATOM 557 C CA . ASP A 1 82 ? -14.163 1.279 13.647 1.00 96.75 82 ASP A CA 1
ATOM 558 C C . ASP A 1 82 ? -12.685 1.393 13.225 1.00 96.75 82 ASP A C 1
ATOM 560 O O . ASP A 1 82 ? -12.356 2.024 12.220 1.00 96.75 82 ASP A O 1
ATOM 564 N N . ASN A 1 83 ? -11.764 0.814 14.005 1.00 98.56 83 ASN A N 1
ATOM 565 C CA . ASN A 1 83 ? -10.335 0.853 13.701 1.00 98.56 83 ASN A CA 1
ATOM 566 C C . ASN A 1 83 ? -9.997 -0.103 12.551 1.00 98.56 83 ASN A C 1
ATOM 568 O O . ASN A 1 83 ? -10.681 -1.109 12.350 1.00 98.56 83 ASN A O 1
ATOM 572 N N . ILE A 1 84 ? -8.919 0.200 11.825 1.00 98.75 84 ILE A N 1
ATOM 573 C CA . ILE A 1 84 ? -8.516 -0.528 10.618 1.00 98.75 84 ILE A CA 1
ATOM 574 C C . ILE A 1 84 ? -7.074 -1.010 10.762 1.00 98.75 84 ILE A C 1
ATOM 576 O O . ILE A 1 84 ? -6.185 -0.214 11.071 1.00 98.75 84 ILE A O 1
ATOM 580 N N . VAL A 1 85 ? -6.831 -2.295 10.511 1.00 98.75 85 VAL A N 1
ATOM 581 C CA . VAL A 1 85 ? -5.496 -2.861 10.287 1.00 98.75 85 VAL A CA 1
ATOM 582 C C . VAL A 1 85 ? -5.378 -3.305 8.836 1.00 98.75 85 VAL A C 1
ATOM 584 O O . VAL A 1 85 ? -6.183 -4.087 8.345 1.00 98.75 85 VAL A O 1
ATOM 587 N N . MET A 1 86 ? -4.366 -2.795 8.143 1.00 98.62 86 MET A N 1
ATOM 588 C CA . MET A 1 86 ? -4.086 -3.091 6.747 1.00 98.62 86 MET A CA 1
ATOM 589 C C . MET A 1 86 ? -2.743 -3.800 6.618 1.00 98.62 86 MET A C 1
ATOM 591 O O . MET A 1 86 ? -1.746 -3.349 7.189 1.00 98.62 86 MET A O 1
ATOM 595 N N . TYR A 1 87 ? -2.713 -4.883 5.845 1.00 98.00 87 TYR A N 1
ATOM 596 C CA . TYR A 1 87 ? -1.497 -5.639 5.575 1.00 98.00 87 TYR A CA 1
ATOM 597 C C . TYR A 1 87 ? -1.233 -5.776 4.074 1.00 98.00 87 TYR A C 1
ATOM 599 O O . TYR A 1 87 ? -2.007 -6.396 3.346 1.00 98.00 87 TYR A O 1
ATOM 607 N N . PHE A 1 88 ? -0.102 -5.225 3.642 1.00 98.00 88 PHE A N 1
ATOM 608 C CA . PHE A 1 88 ? 0.429 -5.328 2.291 1.00 98.00 88 PHE A CA 1
ATOM 609 C C . PHE A 1 88 ? 1.235 -6.613 2.130 1.00 98.00 88 PHE A C 1
ATOM 611 O O . PHE A 1 88 ? 2.237 -6.835 2.820 1.00 98.00 88 PHE A O 1
ATOM 618 N N . MET A 1 89 ? 0.815 -7.448 1.183 1.00 94.12 89 MET A N 1
ATOM 619 C CA . MET A 1 89 ? 1.521 -8.669 0.819 1.00 94.12 89 MET A CA 1
ATOM 620 C C . MET A 1 89 ? 2.910 -8.339 0.247 1.00 94.12 89 MET A C 1
ATOM 622 O O . MET A 1 89 ? 3.073 -7.382 -0.513 1.00 94.12 89 MET A O 1
ATOM 626 N N . GLY A 1 90 ? 3.914 -9.139 0.612 1.00 91.31 90 GLY A N 1
ATOM 627 C CA . GLY A 1 90 ? 5.242 -9.107 -0.004 1.00 91.31 90 GLY A CA 1
ATOM 628 C C . GLY A 1 90 ? 5.303 -9.836 -1.351 1.00 91.31 90 GLY A C 1
ATOM 629 O O . GLY A 1 90 ? 4.286 -10.257 -1.890 1.00 91.31 90 GLY A O 1
ATOM 630 N N . GLY A 1 91 ? 6.516 -10.026 -1.880 1.00 89.12 91 GLY A N 1
ATOM 631 C CA . GLY A 1 91 ? 6.736 -10.858 -3.073 1.00 89.12 91 GLY A CA 1
ATOM 632 C C . GLY A 1 91 ? 7.547 -10.196 -4.183 1.00 89.12 91 GLY A C 1
ATOM 633 O O . GLY A 1 91 ? 7.106 -10.193 -5.324 1.00 89.12 91 GLY A O 1
ATOM 634 N N . GLY A 1 92 ? 8.718 -9.638 -3.859 1.00 91.06 92 GLY A N 1
ATOM 635 C CA . GLY A 1 92 ? 9.686 -9.176 -4.861 1.00 91.06 92 GLY A CA 1
ATOM 636 C C . GLY A 1 92 ? 9.297 -7.910 -5.636 1.00 91.06 92 GLY A C 1
ATOM 637 O O . GLY A 1 92 ? 8.473 -7.106 -5.208 1.00 91.06 92 GLY A O 1
ATOM 638 N N . GLY A 1 93 ? 9.937 -7.704 -6.778 1.00 93.12 93 GLY A N 1
ATOM 639 C CA . GLY A 1 93 ? 9.712 -6.588 -7.692 1.00 93.12 93 GLY A CA 1
ATOM 640 C C . GLY A 1 93 ? 10.508 -6.796 -8.975 1.00 93.12 93 GLY A C 1
ATOM 641 O O . GLY A 1 93 ? 11.432 -7.608 -9.009 1.00 93.12 93 GLY A O 1
ATOM 642 N N . CYS A 1 94 ? 10.145 -6.096 -10.040 1.00 93.56 94 CYS A N 1
ATOM 643 C CA . CYS A 1 94 ? 10.790 -6.270 -11.333 1.00 93.56 94 CYS A CA 1
ATOM 644 C C . CYS A 1 94 ? 10.909 -4.948 -12.092 1.00 93.56 94 CYS A C 1
ATOM 646 O O . CYS A 1 94 ? 10.145 -4.017 -11.849 1.00 93.56 94 CYS A O 1
ATOM 648 N N . TRP A 1 95 ? 11.907 -4.852 -12.965 1.00 92.88 95 TRP A N 1
ATOM 649 C CA . TRP A 1 95 ? 12.260 -3.617 -13.678 1.00 92.88 95 TRP A CA 1
ATOM 650 C C . TRP A 1 95 ? 12.845 -3.868 -15.079 1.00 92.88 95 TRP A C 1
ATOM 652 O O . TRP A 1 95 ? 13.260 -2.938 -15.764 1.00 92.88 95 TRP A O 1
ATOM 662 N N . ASP A 1 96 ? 12.902 -5.126 -15.510 1.00 91.31 96 ASP A N 1
ATOM 663 C CA . ASP A 1 96 ? 13.404 -5.552 -16.814 1.00 91.31 96 ASP A CA 1
ATOM 664 C C . ASP A 1 96 ? 12.682 -6.835 -17.264 1.00 91.31 96 ASP A C 1
ATOM 666 O O . ASP A 1 96 ? 11.929 -7.445 -16.497 1.00 91.31 96 ASP A O 1
ATOM 670 N N . TYR A 1 97 ? 12.904 -7.255 -18.516 1.00 91.06 97 TYR A N 1
ATOM 671 C CA . TYR A 1 97 ? 12.267 -8.452 -19.076 1.00 91.06 97 TYR A CA 1
ATOM 672 C C . TYR A 1 97 ? 12.558 -9.708 -18.240 1.00 91.06 97 TYR A C 1
ATOM 674 O O . TYR A 1 97 ? 11.645 -10.461 -17.912 1.00 91.06 97 TYR A O 1
ATOM 682 N N . GLU A 1 98 ? 13.811 -9.917 -17.827 1.00 87.81 98 GLU A N 1
ATOM 683 C CA . GLU A 1 98 ? 14.210 -11.100 -17.056 1.00 87.81 98 GLU A CA 1
ATOM 684 C C . GLU A 1 98 ? 13.490 -11.168 -15.699 1.00 87.81 98 GLU A C 1
ATOM 686 O O . GLU A 1 98 ? 12.933 -12.203 -15.328 1.00 87.81 98 GLU A O 1
ATOM 691 N N . SER A 1 99 ? 13.458 -10.064 -14.952 1.00 88.94 99 SER A N 1
ATOM 692 C CA . SER A 1 99 ? 12.820 -10.014 -13.637 1.00 88.94 99 SER A CA 1
ATOM 693 C C . SER A 1 99 ? 11.292 -10.039 -13.712 1.00 88.94 99 SER A C 1
ATOM 695 O O . SER A 1 99 ? 10.664 -10.581 -12.798 1.00 88.94 99 SER A O 1
ATOM 697 N N . CYS A 1 100 ? 10.688 -9.485 -14.771 1.00 90.44 100 CYS A N 1
ATOM 698 C CA . CYS A 1 100 ? 9.231 -9.424 -14.921 1.00 90.44 100 CYS A CA 1
ATOM 699 C C . CYS A 1 100 ? 8.625 -10.660 -15.603 1.00 90.44 100 CYS A C 1
ATOM 701 O O . CYS A 1 100 ? 7.475 -10.999 -15.323 1.00 90.44 100 CYS A O 1
ATOM 703 N N . VAL A 1 101 ? 9.369 -11.344 -16.478 1.00 85.12 101 VAL A N 1
ATOM 704 C CA . VAL A 1 101 ? 8.867 -12.481 -17.273 1.00 85.12 101 VAL A CA 1
ATOM 705 C C . VAL A 1 101 ? 9.449 -13.806 -16.800 1.00 85.12 101 VAL A C 1
ATOM 707 O O . VAL A 1 101 ? 8.706 -14.766 -16.596 1.00 85.12 101 VAL A O 1
ATOM 710 N N . SER A 1 102 ? 10.762 -13.868 -16.582 1.00 74.88 102 SER A N 1
ATOM 711 C CA . SER A 1 102 ? 11.467 -15.132 -16.322 1.00 74.88 102 SER A CA 1
ATOM 712 C C . SER A 1 102 ? 11.378 -15.606 -14.866 1.00 74.88 102 SER A C 1
ATOM 714 O O . SER A 1 102 ? 11.846 -16.699 -14.552 1.00 74.88 102 SER A O 1
ATOM 716 N N . GLY A 1 103 ? 10.769 -14.820 -13.967 1.00 67.19 103 GLY A N 1
ATOM 717 C CA . GLY A 1 103 ? 10.420 -15.264 -12.612 1.00 67.19 103 GLY A CA 1
ATOM 718 C C . GLY A 1 103 ? 11.625 -15.592 -11.722 1.00 67.19 103 GLY A C 1
ATOM 719 O O . GLY A 1 103 ? 11.617 -16.590 -11.003 1.00 67.19 103 GLY A O 1
ATOM 720 N N . GLY A 1 104 ? 12.680 -14.771 -11.776 1.00 64.25 104 GLY A N 1
ATOM 721 C CA . GLY A 1 104 ? 13.884 -14.950 -10.957 1.00 64.25 104 GLY A CA 1
ATOM 722 C C . GLY A 1 104 ? 13.633 -14.836 -9.445 1.00 64.25 104 GLY A C 1
ATOM 723 O O . GLY A 1 104 ? 12.562 -14.440 -8.997 1.00 64.25 104 GLY A O 1
ATOM 724 N N . ALA A 1 105 ? 14.663 -15.091 -8.627 1.00 61.59 105 ALA A N 1
ATOM 725 C CA . ALA A 1 105 ? 14.577 -15.102 -7.153 1.00 61.59 105 ALA A CA 1
ATOM 726 C C . ALA A 1 105 ? 14.103 -13.782 -6.497 1.00 61.59 105 ALA A C 1
ATOM 728 O O . ALA A 1 105 ? 13.935 -13.720 -5.280 1.00 61.59 105 ALA A O 1
ATOM 729 N N . ARG A 1 106 ? 13.950 -12.712 -7.283 1.00 68.38 106 ARG A N 1
ATOM 730 C CA . ARG A 1 106 ? 13.453 -11.398 -6.857 1.00 68.38 106 ARG A CA 1
ATOM 731 C C . ARG A 1 106 ? 12.208 -10.945 -7.617 1.00 68.38 106 ARG A C 1
ATOM 733 O O . ARG A 1 106 ? 11.730 -9.860 -7.317 1.00 68.38 106 ARG A O 1
ATOM 740 N N . GLY A 1 107 ? 11.723 -11.739 -8.573 1.00 78.56 107 GLY A N 1
ATOM 741 C CA . GLY A 1 107 ? 10.592 -11.395 -9.425 1.00 78.56 107 GLY A CA 1
ATOM 742 C C . GLY A 1 107 ? 9.311 -11.173 -8.628 1.00 78.56 107 GLY A C 1
ATOM 743 O O . GLY A 1 107 ? 9.171 -11.632 -7.492 1.00 78.56 107 GLY A O 1
ATOM 744 N N . ALA A 1 108 ? 8.393 -10.428 -9.233 1.00 83.06 108 ALA A N 1
ATOM 745 C CA . ALA A 1 108 ? 7.098 -10.125 -8.649 1.00 83.06 108 ALA A CA 1
ATOM 746 C C . ALA A 1 108 ? 6.258 -11.396 -8.457 1.00 83.06 108 ALA A C 1
ATOM 748 O O . ALA A 1 108 ? 6.205 -12.244 -9.349 1.00 83.06 108 ALA A O 1
ATOM 749 N N . THR A 1 109 ? 5.556 -11.504 -7.330 1.00 87.06 109 THR A N 1
ATOM 750 C CA . THR A 1 109 ? 4.510 -12.518 -7.161 1.00 87.06 109 THR A CA 1
ATOM 751 C C . THR A 1 109 ? 3.226 -12.112 -7.889 1.00 87.06 109 THR A C 1
ATOM 753 O O . THR A 1 109 ? 2.967 -10.928 -8.105 1.00 87.06 109 THR A O 1
ATOM 756 N N . ASN A 1 110 ? 2.434 -13.113 -8.278 1.00 88.94 110 ASN A N 1
ATOM 757 C CA . ASN A 1 110 ? 1.141 -12.977 -8.957 1.00 88.94 110 ASN A CA 1
ATOM 758 C C . ASN A 1 110 ? 1.094 -12.007 -10.161 1.00 88.94 110 ASN A C 1
ATOM 760 O O . ASN A 1 110 ? 0.102 -11.296 -10.317 1.00 88.94 110 ASN A O 1
ATOM 764 N N . PRO A 1 111 ? 2.094 -11.966 -11.067 1.00 88.62 111 PRO A N 1
ATOM 765 C CA . PRO A 1 111 ? 2.047 -11.043 -12.206 1.00 88.62 111 PRO A CA 1
ATOM 766 C C . PRO A 1 111 ? 0.922 -11.374 -13.205 1.00 88.62 111 PRO A C 1
ATOM 768 O O . PRO A 1 111 ? 0.596 -10.551 -14.054 1.00 88.62 111 PRO A O 1
ATOM 771 N N . ASN A 1 112 ? 0.333 -12.572 -13.109 1.00 89.75 112 ASN A N 1
ATOM 772 C CA . ASN A 1 112 ? -0.735 -13.071 -13.981 1.00 89.75 112 ASN A CA 1
ATOM 773 C C . ASN A 1 112 ? -2.115 -13.052 -13.290 1.00 89.75 112 ASN A C 1
ATOM 775 O O . ASN A 1 112 ? -2.938 -13.941 -13.513 1.00 89.75 112 ASN A O 1
ATOM 779 N N . GLY A 1 113 ? -2.320 -12.097 -12.380 1.00 91.19 113 GLY A N 1
ATOM 780 C CA . GLY A 1 113 ? -3.590 -11.896 -11.690 1.00 91.19 113 GLY A CA 1
ATOM 781 C C . GLY A 1 113 ? -3.737 -12.636 -10.364 1.00 91.19 113 GLY A C 1
ATOM 782 O O . GLY A 1 113 ? -2.876 -13.407 -9.933 1.00 91.19 113 GLY A O 1
ATOM 783 N N . LEU A 1 114 ? -4.862 -12.364 -9.704 1.00 89.88 114 LEU A N 1
ATOM 784 C CA . LEU A 1 114 ? -5.219 -12.903 -8.395 1.00 89.88 114 LEU A CA 1
ATOM 785 C C . LEU A 1 114 ? -6.375 -13.910 -8.534 1.00 89.88 114 LEU A C 1
ATOM 787 O O . LEU A 1 114 ? -7.376 -13.599 -9.180 1.00 89.88 114 LEU A O 1
ATOM 791 N N . PRO A 1 115 ? -6.286 -15.098 -7.913 1.00 85.75 115 PRO A N 1
ATOM 792 C CA . PRO A 1 115 ? -7.434 -15.978 -7.705 1.00 85.75 115 PRO A CA 1
ATOM 793 C C . PRO A 1 115 ? -8.622 -15.265 -7.037 1.00 85.75 115 PRO A C 1
ATOM 795 O O . PRO A 1 115 ? -8.433 -14.401 -6.184 1.00 85.75 115 PRO A O 1
ATOM 798 N N . ASP A 1 116 ? -9.851 -15.680 -7.361 1.00 81.12 116 ASP A N 1
ATOM 799 C CA . ASP A 1 116 ? -11.080 -15.056 -6.832 1.00 81.12 116 ASP A CA 1
ATOM 800 C C . ASP A 1 116 ? -11.233 -15.141 -5.313 1.00 81.12 116 ASP A C 1
ATOM 802 O O . ASP A 1 116 ? -11.912 -14.318 -4.711 1.00 81.12 116 ASP A O 1
ATOM 806 N N . ASP A 1 117 ? -10.620 -16.138 -4.692 1.00 80.69 117 ASP A N 1
ATOM 807 C CA . ASP A 1 117 ? -10.749 -16.393 -3.264 1.00 80.69 117 ASP A CA 1
ATOM 808 C C . ASP A 1 117 ? -9.404 -16.202 -2.547 1.00 80.69 117 ASP A C 1
ATOM 810 O O . ASP A 1 117 ? -9.128 -16.841 -1.546 1.00 80.69 117 ASP A O 1
ATOM 814 N N . TYR A 1 118 ? -8.525 -15.333 -3.062 1.00 83.62 118 TYR A N 1
ATOM 815 C CA . TYR A 1 118 ? -7.117 -15.234 -2.646 1.00 83.62 118 TYR A CA 1
ATOM 816 C C . TYR A 1 118 ? -6.894 -15.055 -1.131 1.00 83.62 118 TYR A C 1
ATOM 818 O O . TYR A 1 118 ? -5.888 -15.523 -0.609 1.00 83.62 118 TYR A O 1
ATOM 826 N N . ALA A 1 119 ? -7.825 -14.422 -0.407 1.00 81.06 119 ALA A N 1
ATOM 827 C CA . ALA A 1 119 ? -7.745 -14.309 1.053 1.00 81.06 119 ALA A CA 1
ATOM 828 C C . ALA A 1 119 ? -8.114 -15.606 1.805 1.00 81.06 119 ALA A C 1
ATOM 830 O O . ALA A 1 119 ? -7.561 -15.872 2.874 1.00 81.06 119 ALA A O 1
ATOM 831 N N . ASN A 1 120 ? -9.015 -16.435 1.265 1.00 70.38 120 ASN A N 1
ATO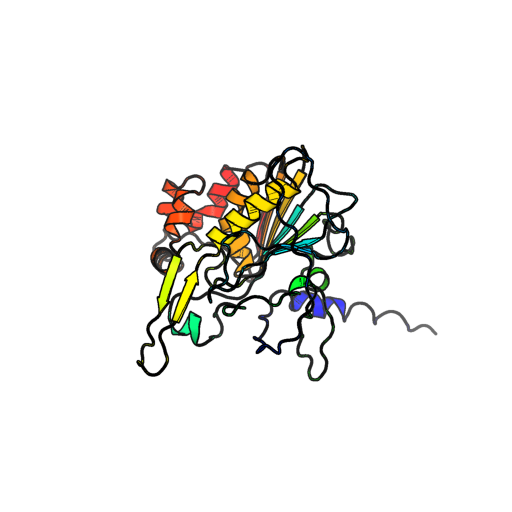M 832 C CA . ASN A 1 120 ? -9.373 -17.729 1.864 1.00 70.38 120 ASN A CA 1
ATOM 833 C C . ASN A 1 120 ? -8.625 -18.916 1.231 1.00 70.38 120 ASN A C 1
ATOM 835 O O . ASN A 1 120 ? -8.576 -20.007 1.814 1.00 70.38 120 ASN A O 1
ATOM 839 N N . VAL A 1 121 ? -8.005 -18.704 0.068 1.00 56.50 121 VAL A N 1
ATOM 840 C CA . VAL A 1 121 ? -7.196 -19.678 -0.659 1.00 56.50 121 VAL A CA 1
ATOM 841 C C . VAL A 1 121 ? -5.881 -19.852 0.075 1.00 56.50 121 VAL A C 1
ATOM 843 O O . VAL A 1 121 ? -4.928 -19.095 -0.057 1.00 56.50 121 VAL A O 1
ATOM 846 N N . HIS A 1 122 ? -5.911 -20.909 0.876 1.00 52.97 122 HIS A N 1
ATOM 847 C CA . HIS A 1 122 ? -4.870 -21.902 1.069 1.00 52.97 122 HIS A CA 1
ATOM 848 C C . HIS A 1 122 ? -3.499 -21.432 0.592 1.00 52.97 122 HIS A C 1
ATOM 850 O O . HIS A 1 122 ? -3.126 -21.662 -0.562 1.00 52.97 122 HIS A O 1
ATOM 856 N N . ILE A 1 123 ? -2.705 -20.870 1.506 1.00 51.66 123 ILE A N 1
ATOM 857 C CA . ILE A 1 123 ? -1.264 -20.997 1.321 1.00 51.66 123 ILE A CA 1
ATOM 858 C C . ILE A 1 123 ? -0.992 -22.495 1.329 1.00 51.66 123 ILE A C 1
ATOM 860 O O . ILE A 1 123 ? -0.983 -23.141 2.381 1.00 51.66 123 ILE A O 1
ATOM 864 N N . ASN A 1 124 ? -0.827 -23.058 0.135 1.00 48.22 124 ASN A N 1
ATOM 865 C CA . ASN A 1 124 ? -0.286 -24.385 -0.049 1.00 48.22 124 ASN A CA 1
ATOM 866 C C . ASN A 1 124 ? 1.173 -24.299 0.377 1.00 48.22 124 ASN A C 1
ATOM 868 O O . ASN A 1 124 ? 2.078 -24.191 -0.445 1.00 48.22 124 ASN A O 1
ATOM 872 N N . PHE A 1 125 ? 1.400 -24.324 1.688 1.00 45.50 125 PHE A N 1
ATOM 873 C CA . PHE A 1 125 ? 2.692 -24.699 2.211 1.00 45.50 125 PHE A CA 1
ATOM 874 C C . PHE A 1 125 ? 2.937 -26.110 1.708 1.00 45.50 125 PHE A C 1
ATOM 876 O O . PHE A 1 125 ? 2.323 -27.063 2.191 1.00 45.50 125 PHE A O 1
ATOM 883 N N . ASP A 1 126 ? 3.793 -26.217 0.697 1.00 44.12 126 ASP A N 1
ATOM 884 C CA . ASP A 1 126 ? 4.257 -27.486 0.171 1.00 44.12 126 ASP A CA 1
ATOM 885 C C . ASP A 1 126 ? 5.134 -28.146 1.244 1.00 44.12 126 ASP A C 1
ATOM 887 O O . ASP A 1 126 ? 6.359 -28.035 1.283 1.00 44.12 126 ASP A O 1
ATOM 891 N N . LEU A 1 127 ? 4.464 -28.785 2.203 1.00 47.25 127 LEU A N 1
ATOM 892 C CA . LEU A 1 127 ? 5.050 -29.715 3.158 1.00 47.25 127 LEU A CA 1
ATOM 893 C C . LEU A 1 127 ? 5.058 -31.134 2.553 1.00 47.25 127 LEU A C 1
ATOM 895 O O . LEU A 1 127 ? 4.927 -32.115 3.287 1.00 47.25 127 LEU A O 1
ATOM 899 N N . GLY A 1 128 ? 5.168 -31.259 1.223 1.00 53.84 128 GLY A N 1
ATOM 900 C CA . GLY A 1 128 ? 4.971 -32.499 0.472 1.00 53.84 128 GLY A CA 1
ATOM 901 C C . GLY A 1 128 ? 3.531 -32.653 -0.042 1.00 53.84 128 GLY A C 1
ATOM 902 O O . GLY A 1 128 ? 2.865 -31.680 -0.365 1.00 53.84 128 GLY A O 1
ATOM 903 N N . GLU A 1 129 ? 2.999 -33.883 -0.096 1.00 42.00 129 GLU A N 1
ATOM 904 C CA . GLU A 1 129 ? 1.679 -34.200 -0.699 1.00 42.00 129 GLU A CA 1
ATOM 905 C C . GLU A 1 129 ? 0.434 -33.680 0.066 1.00 42.00 129 GLU A C 1
ATOM 907 O O . GLU A 1 129 ? -0.670 -34.199 -0.105 1.00 42.00 129 GLU A O 1
ATOM 912 N N . SER A 1 130 ? 0.565 -32.675 0.931 1.00 47.34 130 SER A N 1
ATOM 913 C CA . SER A 1 130 ? -0.545 -32.166 1.742 1.00 47.34 130 SER A CA 1
ATOM 914 C C . SER A 1 130 ? -0.615 -30.644 1.733 1.00 47.34 130 SER A C 1
ATOM 916 O O . SER A 1 130 ? 0.229 -29.982 2.329 1.00 47.34 130 SER A O 1
ATOM 918 N N . SER A 1 131 ? -1.679 -30.112 1.130 1.00 54.62 131 SER A N 1
ATOM 919 C CA . SER A 1 131 ? -2.132 -28.730 1.288 1.00 54.62 131 SER A CA 1
ATOM 920 C C . SER A 1 131 ? -2.945 -28.590 2.575 1.00 54.62 131 SER A C 1
ATOM 922 O O . SER A 1 131 ? -3.941 -29.299 2.756 1.00 54.62 131 SER A O 1
ATOM 924 N N . LEU A 1 132 ? -2.560 -27.672 3.461 1.00 54.22 132 LEU A N 1
ATOM 925 C CA . LEU A 1 132 ? -3.415 -27.264 4.574 1.00 54.22 132 LEU A CA 1
ATOM 926 C C . LEU A 1 132 ? -4.219 -26.030 4.162 1.00 54.22 132 LEU A C 1
ATOM 928 O O . LEU A 1 132 ? -3.635 -25.084 3.637 1.00 54.22 132 LEU A O 1
ATOM 932 N N . PRO A 1 133 ? -5.537 -25.999 4.418 1.00 57.28 133 PRO A N 1
ATOM 933 C CA . PRO A 1 133 ? -6.308 -24.796 4.199 1.00 57.28 133 PRO A CA 1
ATOM 934 C C . PRO A 1 133 ? -5.957 -23.778 5.288 1.00 57.28 133 PRO A C 1
ATOM 936 O O . PRO A 1 133 ? -6.480 -23.846 6.398 1.00 57.28 133 PRO A O 1
ATOM 939 N N . ILE A 1 134 ? -5.026 -22.876 4.978 1.00 67.00 134 ILE A N 1
ATOM 940 C CA . ILE A 1 134 ? 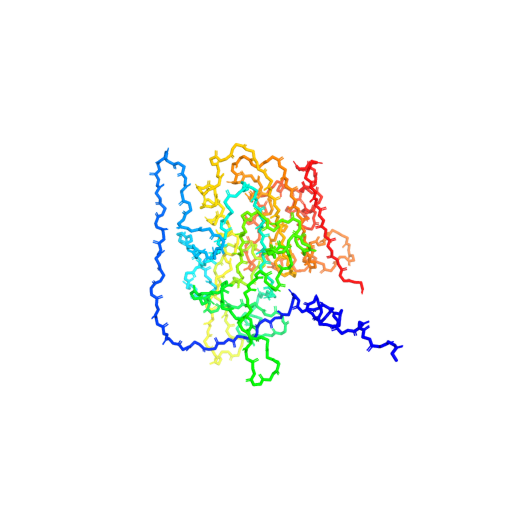-4.612 -21.781 5.857 1.00 67.00 134 ILE A CA 1
ATOM 941 C C . ILE A 1 134 ? -5.125 -20.472 5.259 1.00 67.00 134 ILE A C 1
ATOM 943 O O . ILE A 1 134 ? -4.885 -20.198 4.085 1.00 67.00 134 ILE A O 1
ATOM 947 N N . ASN A 1 135 ? -5.837 -19.691 6.069 1.00 76.25 135 ASN A N 1
ATOM 948 C CA . ASN A 1 135 ? -6.340 -18.367 5.706 1.00 76.25 135 ASN A CA 1
ATOM 949 C C . ASN A 1 135 ? -5.283 -17.287 6.007 1.00 76.25 135 ASN A C 1
ATOM 951 O O . ASN A 1 135 ? -4.450 -17.475 6.898 1.00 76.25 135 ASN A O 1
ATOM 955 N N . VAL A 1 136 ? -5.328 -16.138 5.330 1.00 82.69 136 VAL A N 1
ATOM 956 C CA . VAL A 1 136 ? -4.376 -15.031 5.534 1.00 82.69 136 VAL A CA 1
ATOM 957 C C . VAL A 1 136 ? -4.264 -14.570 7.000 1.00 82.69 136 VAL A C 1
ATOM 959 O O . VAL A 1 136 ? -3.157 -14.250 7.438 1.00 82.69 136 VAL A O 1
ATOM 962 N N . ASN A 1 137 ? -5.334 -14.652 7.808 1.00 82.62 137 ASN A N 1
ATOM 963 C CA . ASN A 1 137 ? -5.306 -14.331 9.254 1.00 82.62 137 ASN A CA 1
ATOM 964 C C . ASN A 1 137 ? -4.350 -15.228 10.050 1.00 82.62 137 ASN A C 1
ATOM 966 O O . ASN A 1 137 ? -3.814 -14.847 11.092 1.00 82.62 137 ASN A O 1
ATOM 970 N N . GLN A 1 138 ? -4.143 -16.455 9.582 1.00 79.81 138 GLN A N 1
ATOM 971 C CA . GLN A 1 138 ? -3.282 -17.441 10.230 1.00 79.81 138 GLN A CA 1
ATOM 972 C C . GLN A 1 138 ? -1.822 -17.318 9.777 1.00 79.81 138 GLN A C 1
ATOM 974 O O . GLN A 1 138 ? -0.930 -17.840 10.443 1.00 79.81 138 GLN A O 1
ATOM 979 N N . VAL A 1 139 ? -1.584 -16.628 8.661 1.00 81.12 139 VAL A N 1
ATOM 980 C CA . VAL A 1 139 ? -0.261 -16.430 8.059 1.00 81.12 139 VAL A CA 1
ATOM 981 C C . VAL A 1 139 ? 0.354 -15.130 8.550 1.00 81.12 139 VAL A C 1
ATOM 983 O O . VAL A 1 139 ? 1.531 -15.100 8.903 1.00 81.12 139 VAL A O 1
ATOM 986 N N . TYR A 1 140 ? -0.444 -14.061 8.588 1.00 88.06 140 TYR A N 1
ATOM 987 C CA . TYR A 1 140 ? 0.002 -12.725 8.952 1.00 88.06 140 TYR A CA 1
ATOM 988 C C . TYR A 1 140 ? -0.446 -12.395 10.378 1.00 88.06 140 TYR A C 1
ATOM 990 O O . TYR A 1 140 ? -1.620 -12.092 10.589 1.00 88.06 140 TYR A O 1
ATOM 998 N N . PRO A 1 141 ? 0.464 -12.391 11.375 1.00 89.75 141 PRO A N 1
ATOM 999 C CA . PRO A 1 141 ? 0.090 -12.228 12.781 1.00 89.75 141 PRO A CA 1
ATOM 1000 C C . PRO A 1 141 ? -0.680 -10.941 13.087 1.00 89.75 141 PRO A C 1
ATOM 1002 O O . PRO A 1 141 ? -1.479 -10.925 14.011 1.00 89.75 141 PRO A O 1
ATOM 1005 N N . LEU A 1 142 ? -0.470 -9.871 12.311 1.00 92.12 142 LEU A N 1
ATOM 1006 C CA . LEU A 1 142 ? -1.205 -8.611 12.466 1.00 92.12 142 LEU A CA 1
ATOM 1007 C C . LEU A 1 142 ? -2.701 -8.746 12.144 1.00 92.12 142 LEU A C 1
ATOM 1009 O O . LEU A 1 142 ? -3.508 -8.043 12.747 1.00 92.12 142 LEU A O 1
ATOM 1013 N N . LEU A 1 143 ? -3.061 -9.659 11.238 1.00 94.62 143 LEU A N 1
ATOM 1014 C CA . LEU A 1 143 ? -4.440 -9.940 10.835 1.00 94.62 143 LEU A CA 1
ATOM 1015 C C . LEU A 1 143 ? -5.079 -11.070 11.661 1.00 94.62 143 LEU A C 1
ATOM 1017 O O . LEU A 1 143 ? -6.183 -11.499 11.362 1.00 94.62 143 LEU A O 1
ATOM 1021 N N . ASN A 1 144 ? -4.400 -11.598 12.679 1.00 94.12 144 ASN A N 1
ATOM 1022 C CA . ASN A 1 144 ? -4.911 -12.750 13.412 1.00 94.12 144 ASN A CA 1
ATOM 1023 C C . ASN A 1 144 ? -6.112 -12.397 14.307 1.00 94.12 144 ASN A C 1
ATOM 1025 O O . ASN A 1 144 ? -6.098 -11.365 14.974 1.00 94.12 144 ASN A O 1
ATOM 1029 N N . ASP A 1 145 ? -7.099 -13.293 14.375 1.00 92.56 145 ASP A N 1
ATOM 1030 C CA . ASP A 1 145 ? -8.319 -13.130 15.184 1.00 92.56 145 ASP A CA 1
ATOM 1031 C C . ASP A 1 145 ? -8.126 -13.448 16.674 1.00 92.56 145 ASP A C 1
ATOM 1033 O O . ASP A 1 145 ? -9.001 -13.172 17.496 1.00 92.56 145 ASP A O 1
ATOM 1037 N N . ASP A 1 146 ? -6.996 -14.050 17.053 1.00 94.12 146 ASP A N 1
ATOM 1038 C CA . ASP A 1 146 ? -6.671 -14.322 18.448 1.00 94.12 146 ASP A CA 1
ATOM 1039 C C . ASP A 1 146 ? -6.048 -13.070 19.097 1.00 94.12 146 ASP A C 1
ATOM 1041 O O . ASP A 1 146 ? -4.941 -12.668 18.715 1.00 94.12 146 ASP A O 1
ATOM 1045 N N . PRO A 1 147 ? -6.680 -12.467 20.125 1.00 94.88 147 PRO A N 1
ATOM 1046 C CA . PRO A 1 147 ? -6.122 -11.317 20.837 1.00 94.88 147 PRO A CA 1
ATOM 1047 C C . PRO A 1 147 ? -4.809 -11.625 21.577 1.00 94.88 147 PRO A C 1
ATOM 1049 O O . PRO A 1 147 ? -4.097 -10.704 21.980 1.00 94.88 147 PRO A O 1
ATOM 1052 N N . ALA A 1 148 ? -4.461 -12.902 21.774 1.00 95.25 148 ALA A N 1
ATOM 1053 C CA . ALA A 1 148 ? -3.148 -13.305 22.272 1.00 95.25 148 ALA A CA 1
ATOM 1054 C C . ALA A 1 148 ? -2.045 -13.227 21.197 1.00 95.25 148 ALA A C 1
ATOM 1056 O O . ALA A 1 148 ? -0.864 -13.208 21.550 1.00 95.25 148 ALA A O 1
ATOM 1057 N N . VAL A 1 149 ? -2.415 -13.184 19.912 1.00 94.12 149 VAL A N 1
ATOM 1058 C CA . VAL A 1 149 ? -1.506 -13.080 18.759 1.00 94.12 149 VAL A CA 1
ATOM 1059 C C . VAL A 1 149 ? -1.479 -11.655 18.209 1.00 94.12 149 VAL A C 1
ATOM 1061 O O . VAL A 1 149 ? -0.395 -11.104 18.015 1.00 94.12 149 VAL A O 1
ATOM 1064 N N . SER A 1 150 ? -2.651 -11.045 17.997 1.00 95.31 150 SER A N 1
ATOM 1065 C CA . SER A 1 150 ? -2.781 -9.690 17.458 1.00 95.31 150 SER A CA 1
ATOM 1066 C C . SER A 1 150 ? -3.454 -8.743 18.452 1.00 95.31 150 SER A C 1
ATOM 1068 O O . SER A 1 150 ? -4.595 -8.980 18.846 1.00 95.31 150 SER A O 1
ATOM 1070 N N . PRO A 1 151 ? -2.846 -7.592 18.796 1.00 94.81 151 PRO A N 1
ATOM 1071 C CA . PRO A 1 151 ? -3.546 -6.545 19.543 1.00 94.81 151 PRO A CA 1
ATOM 1072 C C . PRO A 1 151 ? -4.642 -5.839 18.720 1.00 94.81 151 PRO A C 1
ATOM 1074 O O . PRO A 1 151 ? -5.306 -4.952 19.248 1.00 94.81 151 PRO A O 1
ATOM 1077 N N . MET A 1 152 ? -4.800 -6.194 17.440 1.00 96.94 152 MET A N 1
ATOM 1078 C CA . MET A 1 152 ? -5.806 -5.666 16.510 1.00 96.94 152 MET A CA 1
ATOM 1079 C C . MET A 1 152 ? -6.828 -6.745 16.119 1.00 96.94 152 MET A C 1
ATOM 1081 O O . MET A 1 152 ? -7.504 -6.604 15.107 1.00 96.94 152 MET A O 1
ATOM 1085 N N . ALA A 1 153 ? -6.926 -7.835 16.888 1.00 96.81 153 ALA A N 1
ATOM 1086 C CA . ALA A 1 153 ? -7.787 -8.976 16.573 1.00 96.81 153 ALA A CA 1
ATOM 1087 C C . ALA A 1 153 ? -9.257 -8.596 16.313 1.00 96.81 153 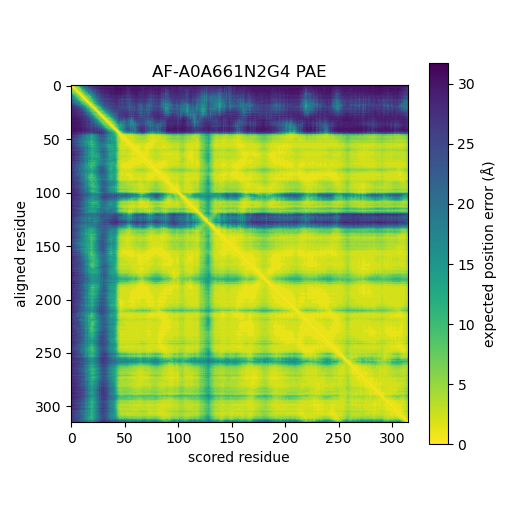ALA A C 1
ATOM 1089 O O . ALA A 1 153 ? -9.912 -9.193 15.461 1.00 96.81 153 ALA A O 1
ATOM 1090 N N . ASP A 1 154 ? -9.756 -7.577 17.015 1.00 97.06 154 ASP A N 1
ATOM 1091 C CA . ASP A 1 154 ? -11.118 -7.058 16.903 1.00 97.06 154 ASP A CA 1
ATOM 1092 C C . ASP A 1 154 ? -11.261 -5.879 15.924 1.00 97.06 154 ASP A C 1
ATOM 1094 O O . ASP A 1 154 ? -12.335 -5.289 15.851 1.00 97.06 154 ASP A O 1
ATOM 1098 N N . TRP A 1 155 ? -10.212 -5.473 15.203 1.00 98.25 155 TRP A N 1
ATOM 1099 C CA . TRP A 1 155 ? -10.271 -4.373 14.228 1.00 98.25 155 TRP A CA 1
ATOM 1100 C C . TRP A 1 155 ? -10.814 -4.855 12.880 1.00 98.25 155 TRP A C 1
ATOM 1102 O O . TRP A 1 155 ? -10.783 -6.047 12.581 1.00 98.25 155 TRP A O 1
ATOM 1112 N N . ASN A 1 156 ? -11.276 -3.921 12.043 1.00 98.50 156 ASN A N 1
ATOM 1113 C CA . ASN A 1 156 ? -11.514 -4.216 10.630 1.00 98.50 156 ASN A CA 1
ATOM 1114 C C . ASN A 1 156 ? -10.178 -4.556 9.976 1.00 98.50 156 ASN A C 1
ATOM 1116 O O . ASN A 1 156 ? -9.200 -3.820 10.142 1.00 98.50 156 ASN A O 1
ATOM 1120 N N . LYS A 1 157 ? -10.134 -5.652 9.228 1.00 98.44 157 LYS A N 1
ATOM 1121 C CA . LYS A 1 157 ? -8.910 -6.154 8.610 1.00 98.44 157 LYS A CA 1
ATOM 1122 C C . LYS A 1 157 ? -8.970 -5.911 7.118 1.00 98.44 157 LYS A C 1
ATOM 1124 O O . LYS A 1 157 ? -9.976 -6.206 6.486 1.00 98.44 157 LYS A O 1
ATOM 1129 N N . VAL A 1 158 ? -7.892 -5.383 6.556 1.00 98.44 158 VAL A N 1
ATOM 1130 C CA . VAL A 1 158 ? -7.747 -5.162 5.119 1.00 98.44 158 VAL A CA 1
ATOM 1131 C C . VAL A 1 158 ? -6.511 -5.907 4.645 1.00 98.44 158 VAL A C 1
ATOM 1133 O O . VAL A 1 158 ? -5.387 -5.579 5.028 1.00 98.44 158 VAL A O 1
ATOM 1136 N N . PHE A 1 159 ? -6.712 -6.915 3.807 1.00 97.56 159 PHE A N 1
ATOM 1137 C CA . PHE A 1 159 ? -5.622 -7.609 3.142 1.00 97.56 159 PHE A CA 1
ATOM 1138 C C . PHE A 1 159 ? -5.438 -7.043 1.737 1.00 97.56 159 PHE A C 1
ATOM 1140 O O . PHE A 1 159 ? -6.393 -6.941 0.965 1.00 97.56 159 PHE A O 1
ATOM 1147 N N . VAL A 1 160 ? -4.196 -6.677 1.423 1.00 97.94 160 VAL A N 1
ATOM 1148 C CA . VAL A 1 160 ? -3.807 -6.018 0.176 1.00 97.94 160 VAL A CA 1
ATOM 1149 C C . VAL A 1 160 ? -2.842 -6.949 -0.567 1.00 97.94 160 VAL A C 1
ATOM 1151 O O . VAL A 1 160 ? -1.645 -6.954 -0.267 1.00 97.94 160 VAL A O 1
ATOM 1154 N N . PRO A 1 161 ? -3.342 -7.793 -1.489 1.00 95.25 161 PRO A N 1
ATOM 1155 C CA . PRO A 1 161 ? -2.503 -8.657 -2.308 1.00 95.25 161 PRO A CA 1
ATOM 1156 C C . PRO A 1 161 ? -1.588 -7.859 -3.236 1.00 95.25 161 PRO A C 1
ATOM 1158 O O . PRO A 1 161 ? -1.929 -6.755 -3.671 1.00 95.25 161 PRO A O 1
ATOM 1161 N N . TYR A 1 162 ? -0.460 -8.469 -3.598 1.00 95.56 162 TYR A N 1
ATOM 1162 C CA . TYR A 1 162 ? 0.510 -7.909 -4.530 1.00 95.56 162 TYR A CA 1
ATOM 1163 C C . TYR A 1 162 ? 0.430 -8.617 -5.882 1.00 95.56 162 TYR A C 1
ATOM 1165 O O . TYR A 1 162 ? 0.457 -9.848 -5.919 1.00 95.56 162 TYR A O 1
ATOM 1173 N N . CYS A 1 163 ? 0.354 -7.852 -6.975 1.00 96.19 163 CYS A N 1
ATOM 1174 C CA . CYS A 1 163 ? 0.352 -8.389 -8.342 1.00 96.19 163 CYS A CA 1
ATOM 1175 C C . CYS A 1 163 ? 0.877 -7.403 -9.407 1.00 96.19 163 CYS A C 1
ATOM 1177 O O . CYS A 1 163 ? 0.570 -7.562 -10.586 1.00 96.19 163 CYS A O 1
ATOM 1179 N N . THR A 1 164 ? 1.608 -6.355 -8.998 1.00 97.38 164 THR A N 1
ATOM 1180 C CA . THR A 1 164 ? 1.998 -5.221 -9.870 1.00 97.38 164 THR A CA 1
ATOM 1181 C C . THR A 1 164 ? 3.508 -5.084 -10.090 1.00 97.38 164 THR A C 1
ATOM 1183 O O . THR A 1 164 ? 3.958 -4.269 -10.892 1.00 97.38 164 THR A O 1
ATOM 1186 N N . GLY A 1 165 ? 4.325 -5.863 -9.376 1.00 95.44 165 GLY A N 1
ATOM 1187 C CA . GLY A 1 165 ? 5.781 -5.917 -9.562 1.00 95.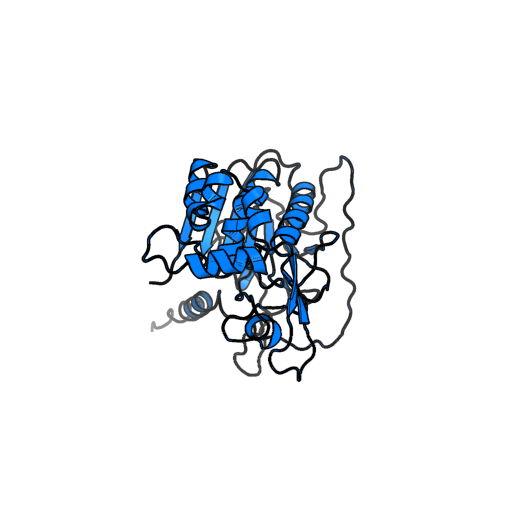44 165 GLY A CA 1
ATOM 1188 C C . GLY A 1 165 ? 6.571 -4.639 -9.266 1.00 95.44 165 GLY A C 1
ATOM 1189 O O . GLY A 1 165 ? 7.762 -4.589 -9.551 1.00 95.44 165 GLY A O 1
ATOM 1190 N N . ASP A 1 166 ? 5.939 -3.640 -8.661 1.00 97.06 166 ASP A N 1
ATOM 1191 C CA . ASP A 1 166 ? 6.449 -2.285 -8.440 1.00 97.06 166 ASP A CA 1
ATOM 1192 C C . ASP A 1 166 ? 6.438 -1.846 -6.968 1.00 97.06 166 ASP A C 1
ATOM 1194 O O . ASP A 1 166 ? 6.409 -0.654 -6.666 1.00 97.06 166 ASP A O 1
ATOM 1198 N N . VAL A 1 167 ? 6.372 -2.805 -6.043 1.00 96.44 167 VAL A N 1
ATOM 1199 C CA . VAL A 1 167 ? 6.263 -2.607 -4.588 1.00 96.44 167 VAL A CA 1
ATOM 1200 C C . VAL A 1 167 ? 5.182 -1.595 -4.184 1.00 96.44 167 VAL A C 1
ATOM 1202 O O . VAL A 1 167 ? 5.332 -0.873 -3.200 1.00 96.44 167 VAL A O 1
ATOM 1205 N N . TYR A 1 168 ? 4.070 -1.571 -4.928 1.00 98.06 168 TYR A N 1
ATOM 1206 C CA . TYR A 1 168 ? 2.937 -0.660 -4.730 1.00 98.06 168 TYR A CA 1
ATOM 1207 C C . TYR A 1 168 ? 3.256 0.820 -4.990 1.00 98.06 168 TYR A C 1
ATOM 1209 O O . TYR A 1 168 ? 2.539 1.694 -4.502 1.00 98.06 168 TYR A O 1
ATOM 1217 N N . ALA A 1 169 ? 4.331 1.119 -5.722 1.00 97.50 169 ALA A N 1
ATOM 1218 C CA . ALA A 1 169 ? 4.786 2.484 -5.972 1.00 97.50 169 ALA A CA 1
ATOM 1219 C C . ALA A 1 169 ? 4.448 3.006 -7.377 1.00 97.50 169 ALA A C 1
ATOM 1221 O O . ALA A 1 169 ? 4.534 4.213 -7.596 1.00 97.50 169 ALA A O 1
ATOM 1222 N N . GLY A 1 170 ? 4.096 2.126 -8.321 1.00 97.81 170 GLY A N 1
ATOM 1223 C CA . GLY A 1 170 ? 4.062 2.480 -9.735 1.00 97.81 170 GLY A CA 1
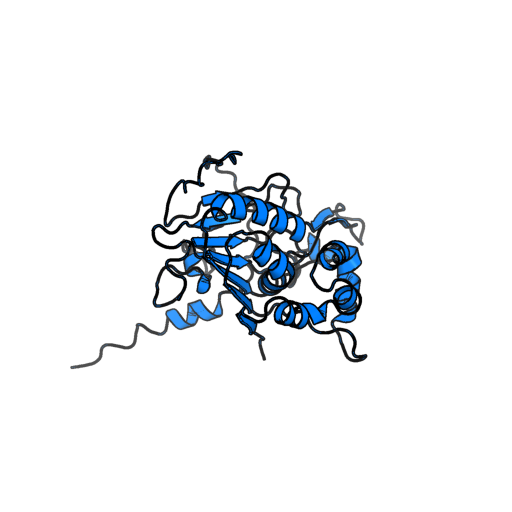ATOM 1224 C C . GLY A 1 170 ? 2.743 3.047 -10.260 1.00 97.81 170 GLY A C 1
ATOM 1225 O O . GLY A 1 170 ? 1.670 2.825 -9.685 1.00 97.81 170 GLY A O 1
ATOM 1226 N N . SER A 1 171 ? 2.832 3.759 -11.388 1.00 98.06 171 SER A N 1
ATOM 1227 C CA . SER A 1 171 ? 1.690 4.297 -12.145 1.00 98.06 171 SER A CA 1
ATOM 1228 C C . SER A 1 171 ? 1.824 4.202 -13.675 1.00 98.06 171 SER A C 1
ATOM 1230 O O . SER A 1 171 ? 1.189 4.970 -14.398 1.00 98.06 171 SER A O 1
ATOM 1232 N N . ILE A 1 172 ? 2.609 3.253 -14.192 1.00 98.31 172 ILE A N 1
ATOM 1233 C CA . ILE A 1 172 ? 2.923 3.119 -15.626 1.00 98.31 172 ILE A CA 1
ATOM 1234 C C . ILE A 1 172 ? 2.693 1.699 -16.158 1.00 98.31 172 ILE A C 1
ATOM 1236 O O . ILE A 1 172 ? 2.696 0.719 -15.424 1.00 98.31 172 ILE A O 1
ATOM 1240 N N . THR A 1 173 ? 2.491 1.571 -17.469 1.00 98.12 173 THR A N 1
ATOM 1241 C CA . THR A 1 173 ? 2.527 0.286 -18.181 1.00 98.12 173 THR A CA 1
ATOM 1242 C C . THR A 1 173 ? 3.668 0.301 -19.185 1.00 98.12 173 THR A C 1
ATOM 1244 O O . THR A 1 173 ? 3.731 1.198 -20.026 1.00 98.12 173 THR A O 1
ATOM 1247 N N . ASN A 1 174 ? 4.536 -0.705 -19.113 1.00 97.00 174 ASN A N 1
ATOM 1248 C CA . ASN A 1 174 ? 5.689 -0.853 -19.997 1.00 97.00 174 ASN A CA 1
ATOM 1249 C C . ASN A 1 174 ? 5.487 -2.013 -20.974 1.00 97.00 174 ASN A C 1
ATOM 1251 O O . ASN A 1 174 ? 4.724 -2.940 -20.704 1.00 97.00 174 ASN A O 1
ATOM 1255 N N . ASN A 1 175 ? 6.214 -1.971 -22.092 1.00 96.25 175 ASN A N 1
ATOM 1256 C CA . ASN A 1 175 ? 6.453 -3.135 -22.938 1.00 96.25 175 ASN A CA 1
ATOM 1257 C C . ASN A 1 175 ? 7.911 -3.565 -22.755 1.00 96.25 175 ASN A C 1
ATOM 1259 O O . ASN A 1 175 ? 8.815 -2.810 -23.107 1.00 96.25 175 ASN A O 1
ATOM 1263 N N . TYR A 1 176 ? 8.129 -4.743 -22.182 1.00 93.56 176 TYR A N 1
ATOM 1264 C CA . TYR A 1 176 ? 9.452 -5.332 -22.036 1.00 93.56 176 TYR A CA 1
ATOM 1265 C C . TYR A 1 176 ? 9.752 -6.203 -23.252 1.00 93.56 176 TYR A C 1
ATOM 1267 O O . TYR A 1 176 ? 9.052 -7.185 -23.490 1.00 93.56 176 TYR A O 1
ATOM 1275 N N . GLU A 1 177 ? 10.786 -5.838 -24.005 1.00 94.38 177 GLU A N 1
ATOM 1276 C CA . GLU A 1 177 ? 11.251 -6.602 -25.166 1.00 94.38 177 GLU A CA 1
ATOM 1277 C C . GLU A 1 177 ? 12.084 -7.809 -24.718 1.00 94.38 177 GLU A C 1
ATOM 1279 O O . GLU A 1 177 ? 12.907 -7.683 -23.804 1.00 94.38 177 GLU A O 1
ATOM 1284 N N . ASP A 1 178 ? 11.893 -8.964 -25.364 1.00 91.19 178 ASP A N 1
ATOM 1285 C CA . ASP A 1 178 ? 12.756 -10.126 -25.125 1.00 91.19 178 ASP A CA 1
ATOM 1286 C C . ASP A 1 178 ? 14.172 -9.839 -25.656 1.00 91.19 178 ASP A C 1
ATOM 1288 O O . ASP A 1 178 ? 14.335 -9.638 -26.866 1.00 91.19 178 ASP A O 1
ATOM 1292 N N . PRO A 1 179 ? 15.219 -9.839 -24.808 1.00 89.31 179 PRO A N 1
ATOM 1293 C CA . PRO A 1 179 ? 16.579 -9.534 -25.245 1.00 89.31 179 PRO A CA 1
ATOM 1294 C C . PRO A 1 179 ? 17.111 -10.478 -26.334 1.00 89.31 179 PRO A C 1
ATOM 1296 O O . PRO A 1 179 ? 17.959 -10.058 -27.125 1.00 89.31 179 PRO A O 1
ATOM 1299 N N . ASP A 1 180 ? 16.625 -11.723 -26.393 1.00 90.00 180 ASP A N 1
ATOM 1300 C CA . ASP A 1 180 ? 17.039 -12.707 -27.401 1.00 90.00 180 ASP A CA 1
ATOM 1301 C C . ASP A 1 180 ? 16.130 -12.716 -28.649 1.00 90.00 180 ASP A C 1
ATOM 1303 O O . ASP A 1 180 ? 16.489 -13.306 -29.675 1.00 90.00 180 ASP A O 1
ATOM 1307 N N . GLY A 1 181 ? 14.972 -12.046 -28.593 1.00 89.50 181 GLY A N 1
ATOM 1308 C CA . GLY A 1 181 ? 13.970 -12.010 -29.664 1.00 89.50 181 GLY A CA 1
ATOM 1309 C C . GLY A 1 181 ? 13.376 -13.381 -30.013 1.00 89.50 181 GLY A C 1
ATOM 1310 O O . GLY A 1 181 ? 12.995 -13.614 -31.165 1.00 89.50 181 GLY A O 1
ATOM 1311 N N . ILE A 1 182 ? 13.361 -14.305 -29.053 1.00 89.38 182 ILE A N 1
ATOM 1312 C CA . ILE A 1 182 ? 12.863 -15.679 -29.178 1.00 89.38 182 ILE A CA 1
ATOM 1313 C C . ILE A 1 182 ? 11.435 -15.774 -28.631 1.00 89.38 182 ILE A C 1
ATOM 1315 O O . ILE A 1 182 ? 10.558 -16.333 -29.292 1.00 89.38 182 ILE A O 1
ATOM 1319 N N . GLU A 1 183 ? 11.215 -15.235 -27.437 1.00 88.88 183 GLU A N 1
ATOM 1320 C CA . GLU A 1 183 ? 9.939 -15.176 -26.733 1.00 88.88 183 GLU A CA 1
ATOM 1321 C C . GLU A 1 183 ? 9.210 -13.851 -27.033 1.00 88.88 183 GLU A C 1
ATOM 1323 O O . GLU A 1 183 ? 9.825 -12.883 -27.485 1.00 88.88 183 GLU A O 1
ATOM 1328 N N . PRO A 1 184 ? 7.877 -13.786 -26.857 1.00 88.81 184 PRO A N 1
ATOM 1329 C CA . PRO A 1 184 ? 7.133 -12.560 -27.119 1.00 88.81 184 PRO A CA 1
ATOM 1330 C C . PRO A 1 184 ? 7.440 -11.472 -26.085 1.00 88.81 184 PRO A C 1
ATOM 1332 O O . PRO A 1 184 ? 7.501 -11.747 -24.887 1.00 88.81 184 PRO A O 1
ATOM 1335 N N . ASP A 1 185 ? 7.491 -10.220 -26.548 1.00 92.38 185 ASP A N 1
ATOM 1336 C CA . ASP A 1 185 ? 7.476 -9.048 -25.674 1.00 92.38 185 ASP A CA 1
ATOM 1337 C C . ASP A 1 185 ? 6.327 -9.123 -24.660 1.00 92.38 185 ASP A C 1
ATOM 1339 O O . ASP A 1 185 ? 5.222 -9.608 -24.946 1.00 92.38 185 ASP A O 1
ATOM 1343 N N . LYS A 1 186 ? 6.573 -8.580 -23.470 1.00 92.31 186 LYS A N 1
ATOM 1344 C CA . LYS A 1 186 ? 5.604 -8.569 -22.381 1.00 92.31 186 LYS A CA 1
ATOM 1345 C C . LYS A 1 186 ? 5.154 -7.150 -22.070 1.00 92.31 186 LYS A C 1
ATOM 1347 O O . LYS A 1 186 ? 5.903 -6.354 -21.507 1.00 92.31 186 LYS A O 1
ATOM 1352 N N . VAL A 1 187 ? 3.874 -6.884 -22.318 1.00 96.06 187 VAL A N 1
ATOM 1353 C CA . VAL A 1 187 ? 3.182 -5.752 -21.693 1.00 96.06 187 VAL A CA 1
ATOM 1354 C C . VAL A 1 187 ? 2.998 -6.057 -20.210 1.00 96.06 187 VAL A C 1
ATOM 1356 O O . VAL A 1 187 ? 2.495 -7.127 -19.853 1.00 96.06 187 VAL A O 1
ATOM 1359 N N . PHE A 1 188 ? 3.424 -5.130 -19.358 1.00 96.62 188 PHE A N 1
ATOM 1360 C CA . PHE A 1 188 ? 3.429 -5.299 -17.912 1.00 96.62 188 PHE A CA 1
ATOM 1361 C C . PHE A 1 188 ? 3.019 -3.994 -17.222 1.00 96.62 188 PHE A C 1
ATOM 1363 O O . PHE A 1 188 ? 3.673 -2.957 -17.379 1.00 96.62 188 PHE A O 1
ATOM 1370 N N . ALA A 1 189 ? 1.922 -4.037 -16.469 1.00 98.12 189 ALA A N 1
ATOM 1371 C CA . ALA A 1 189 ? 1.421 -2.895 -15.713 1.00 98.12 189 ALA A CA 1
ATOM 1372 C C . ALA A 1 189 ? 2.080 -2.813 -14.322 1.00 98.12 189 ALA A C 1
ATOM 1374 O O . ALA A 1 189 ? 1.892 -3.683 -13.468 1.00 98.12 189 ALA A O 1
ATOM 1375 N N . HIS A 1 190 ? 2.829 -1.734 -14.101 1.00 98.25 190 HIS A N 1
ATOM 1376 C CA . HIS A 1 190 ? 3.344 -1.275 -12.812 1.00 98.25 190 HIS A CA 1
ATOM 1377 C C . HIS A 1 190 ? 2.427 -0.170 -12.290 1.00 98.25 190 HIS A C 1
ATOM 1379 O O . HIS A 1 190 ? 2.735 1.015 -12.397 1.00 98.25 190 HIS A O 1
ATOM 1385 N N . VAL A 1 191 ? 1.244 -0.562 -11.816 1.00 98.44 191 VAL A N 1
ATOM 1386 C CA . VAL A 1 191 ? 0.151 0.351 -11.431 1.00 98.44 191 VAL A CA 1
ATOM 1387 C C . VAL A 1 191 ? -0.246 0.207 -9.960 1.00 98.44 191 VAL A C 1
ATOM 1389 O O . VAL A 1 191 ? -1.374 0.495 -9.568 1.00 98.44 191 VAL A O 1
ATOM 1392 N N . GLY A 1 192 ? 0.676 -0.253 -9.120 1.00 98.44 192 GLY A N 1
ATOM 1393 C CA . GLY A 1 192 ? 0.435 -0.543 -7.715 1.00 98.44 192 GLY A CA 1
ATOM 1394 C C . GLY A 1 192 ? 0.003 0.678 -6.906 1.00 98.44 192 GLY A C 1
ATOM 1395 O O . GLY A 1 192 ? -0.935 0.571 -6.120 1.00 98.44 192 GLY A O 1
ATOM 1396 N N . HIS A 1 193 ? 0.601 1.853 -7.130 1.00 98.50 193 HIS A N 1
ATOM 1397 C CA . HIS A 1 193 ? 0.160 3.072 -6.445 1.00 98.50 193 HIS A CA 1
ATOM 1398 C C . HIS A 1 193 ? -1.217 3.521 -6.945 1.00 98.50 193 HIS A C 1
ATOM 1400 O O . HIS A 1 193 ? -2.076 3.887 -6.143 1.00 98.50 193 HIS A O 1
ATOM 1406 N N . THR A 1 194 ? -1.467 3.417 -8.254 1.00 98.50 194 THR A N 1
ATOM 1407 C CA . THR A 1 194 ? -2.790 3.673 -8.848 1.00 98.50 194 THR A CA 1
ATOM 1408 C C . THR A 1 194 ? -3.870 2.795 -8.208 1.00 98.50 194 THR A C 1
ATOM 1410 O O . THR A 1 194 ? -4.914 3.307 -7.804 1.00 98.50 194 THR A O 1
ATOM 1413 N N . ASN A 1 195 ? -3.603 1.496 -8.038 1.00 98.69 195 ASN A N 1
ATOM 1414 C CA . ASN A 1 195 ? -4.520 0.567 -7.377 1.00 98.69 195 ASN A CA 1
ATOM 1415 C C . ASN A 1 195 ? -4.759 0.943 -5.910 1.00 98.69 195 ASN A C 1
ATOM 1417 O O . ASN A 1 195 ? -5.896 0.893 -5.444 1.00 98.69 195 ASN A O 1
ATOM 1421 N N . VAL A 1 196 ? -3.712 1.345 -5.180 1.00 98.69 196 VAL A N 1
ATOM 1422 C CA . VAL A 1 196 ? -3.839 1.750 -3.772 1.00 98.69 196 VAL A CA 1
ATOM 1423 C C . VAL A 1 196 ? -4.668 3.024 -3.623 1.00 98.69 196 VAL A C 1
ATOM 1425 O O . VAL A 1 196 ? -5.472 3.107 -2.697 1.00 98.69 196 VAL A O 1
ATOM 1428 N N . VAL A 1 197 ? -4.540 3.998 -4.528 1.00 98.19 197 VAL A N 1
ATOM 1429 C CA . VAL A 1 197 ? -5.391 5.200 -4.518 1.00 98.19 197 VAL A CA 1
ATOM 1430 C C . VAL A 1 197 ? -6.862 4.824 -4.732 1.00 98.19 197 VAL A C 1
ATOM 1432 O O . VAL A 1 197 ? -7.697 5.205 -3.915 1.00 98.19 197 VAL A O 1
ATOM 1435 N N . ALA A 1 198 ? -7.172 4.000 -5.738 1.00 98.62 198 ALA A N 1
ATOM 1436 C CA . ALA A 1 198 ? -8.543 3.540 -5.991 1.00 98.62 198 ALA A CA 1
ATOM 1437 C C . ALA A 1 198 ? -9.115 2.707 -4.823 1.00 98.62 198 ALA A C 1
ATOM 1439 O O . ALA A 1 198 ? -10.272 2.860 -4.434 1.00 98.62 198 ALA A O 1
ATOM 1440 N N . MET A 1 199 ? -8.288 1.854 -4.209 1.00 98.62 199 MET A N 1
ATOM 1441 C CA . MET A 1 199 ? -8.639 1.133 -2.983 1.00 98.62 199 MET A CA 1
ATOM 1442 C C . MET A 1 199 ? -8.930 2.102 -1.828 1.00 98.62 199 MET A C 1
ATOM 1444 O O . MET A 1 199 ? -9.885 1.894 -1.086 1.00 98.62 199 MET A O 1
ATOM 1448 N N . THR A 1 200 ? -8.132 3.162 -1.673 1.00 98.62 200 THR A N 1
ATOM 1449 C CA . THR A 1 200 ? -8.296 4.155 -0.600 1.00 98.62 200 THR A CA 1
ATOM 1450 C C . THR A 1 200 ? -9.627 4.892 -0.717 1.00 98.62 200 THR A C 1
ATOM 1452 O O . THR A 1 200 ? -10.296 5.076 0.296 1.00 98.62 200 THR A O 1
ATOM 1455 N N . GLU A 1 201 ? -10.046 5.257 -1.932 1.00 98.19 201 GLU A N 1
ATOM 1456 C CA . GLU A 1 201 ? -11.359 5.870 -2.178 1.00 98.19 201 GLU A CA 1
ATOM 1457 C C . GLU A 1 201 ? -12.495 4.948 -1.717 1.00 98.19 201 GLU A C 1
ATOM 1459 O O . GLU A 1 201 ? -13.364 5.363 -0.950 1.00 98.19 201 GLU A O 1
ATOM 1464 N N . MET A 1 202 ? -12.434 3.664 -2.080 1.00 98.12 202 MET A N 1
ATOM 1465 C CA . MET A 1 202 ? -13.443 2.694 -1.657 1.00 98.12 202 MET A CA 1
ATOM 1466 C C . MET A 1 202 ? -13.423 2.448 -0.140 1.00 98.12 202 MET A C 1
ATOM 1468 O O . MET A 1 202 ? -14.474 2.335 0.486 1.00 98.12 202 MET A O 1
ATOM 1472 N N . LEU A 1 203 ? -12.241 2.395 0.479 1.00 98.38 203 LEU A N 1
ATOM 1473 C CA . LEU A 1 203 ? -12.112 2.291 1.935 1.00 98.38 203 LEU A CA 1
ATOM 1474 C C . LEU A 1 203 ? -12.671 3.529 2.645 1.00 98.38 203 LEU A C 1
ATOM 1476 O O . LEU A 1 203 ? -13.225 3.401 3.737 1.00 98.38 203 LEU A O 1
ATOM 1480 N N . ASN A 1 204 ? -12.568 4.715 2.042 1.00 98.19 204 ASN A N 1
ATOM 1481 C CA . ASN A 1 204 ? -13.205 5.907 2.584 1.00 98.19 204 ASN A CA 1
ATOM 1482 C C . ASN A 1 204 ? -14.733 5.810 2.520 1.00 98.19 204 ASN A C 1
ATOM 1484 O O . ASN A 1 204 ? -15.400 6.142 3.495 1.00 98.19 204 ASN A O 1
ATOM 1488 N N . ASP A 1 205 ? -15.295 5.278 1.435 1.00 96.88 205 ASP A N 1
ATOM 1489 C CA . ASP A 1 205 ? -16.738 5.021 1.360 1.00 96.88 205 ASP A CA 1
ATOM 1490 C C . ASP A 1 205 ? -17.197 4.015 2.433 1.00 96.88 205 ASP A C 1
ATOM 1492 O O . ASP A 1 205 ? -18.278 4.165 3.007 1.00 96.88 205 ASP A O 1
ATOM 1496 N N . MET A 1 206 ? -16.363 3.015 2.746 1.00 97.12 206 MET A N 1
ATOM 1497 C CA . MET A 1 206 ? -16.652 2.011 3.777 1.00 97.12 206 MET A CA 1
ATOM 1498 C C . MET A 1 206 ? -16.551 2.560 5.204 1.00 97.12 206 MET A C 1
ATOM 1500 O O . MET A 1 206 ? -17.400 2.263 6.043 1.00 97.12 206 MET A O 1
ATOM 1504 N N . PHE A 1 207 ? -15.506 3.337 5.500 1.00 97.00 207 PHE A N 1
ATOM 1505 C CA . PHE A 1 207 ? -15.112 3.658 6.876 1.00 97.00 207 PHE A CA 1
ATOM 1506 C C . PHE A 1 207 ? -15.144 5.154 7.209 1.00 97.00 207 PHE A C 1
ATOM 1508 O O . PHE A 1 207 ? -15.155 5.519 8.386 1.00 97.00 207 PHE A O 1
ATOM 1515 N N . GLY A 1 208 ? -15.179 6.044 6.220 1.00 96.19 208 GLY A N 1
ATOM 1516 C CA . GLY A 1 208 ? -15.050 7.497 6.386 1.00 96.19 208 GLY A CA 1
ATOM 1517 C C . GLY A 1 208 ? -16.163 8.141 7.215 1.00 96.19 208 GLY A C 1
ATOM 1518 O O . GLY A 1 208 ? -15.946 9.168 7.852 1.00 96.19 208 GLY A O 1
ATOM 1519 N N . ALA A 1 209 ? -17.333 7.500 7.303 1.00 93.81 209 ALA A N 1
ATOM 1520 C CA . ALA A 1 209 ? -18.450 7.982 8.116 1.00 93.81 209 ALA A CA 1
ATOM 1521 C C . ALA A 1 209 ? -18.187 7.921 9.635 1.00 93.81 209 ALA A C 1
ATOM 1523 O O . ALA A 1 209 ? -18.788 8.692 10.386 1.00 93.81 209 ALA A O 1
ATOM 1524 N N . ALA A 1 210 ? -17.313 7.020 10.103 1.00 92.81 210 ALA A N 1
ATOM 1525 C CA . ALA A 1 210 ? -16.967 6.931 11.520 1.00 92.81 210 ALA A CA 1
ATOM 1526 C C . ALA A 1 210 ? -16.057 8.113 11.925 1.00 92.81 210 ALA A C 1
ATOM 1528 O O . ALA A 1 210 ? -14.996 8.297 11.321 1.00 92.81 210 ALA A O 1
ATOM 1529 N N . PRO A 1 211 ? -16.433 8.921 12.935 1.00 88.69 211 PRO A N 1
ATOM 1530 C CA . PRO A 1 211 ? -15.792 10.212 13.194 1.00 88.69 211 PRO A CA 1
ATOM 1531 C C . PRO A 1 211 ? -14.365 10.101 13.741 1.00 88.69 211 PRO A C 1
ATOM 1533 O O . PRO A 1 211 ? -13.550 10.976 13.464 1.00 88.69 211 PRO A O 1
ATOM 1536 N N . GLU A 1 212 ? -14.060 9.041 14.493 1.00 94.75 212 GLU A N 1
ATOM 1537 C CA . GLU A 1 212 ? -12.758 8.839 15.130 1.00 94.75 212 GLU A CA 1
ATOM 1538 C C . GLU A 1 212 ? -12.334 7.378 14.982 1.00 94.75 212 GLU A C 1
ATOM 1540 O O . GLU A 1 212 ? -13.051 6.465 15.395 1.00 94.75 212 GLU A O 1
ATOM 1545 N N . LYS A 1 213 ? -11.161 7.144 14.392 1.00 97.12 213 LYS A N 1
ATOM 1546 C CA . LYS A 1 213 ? -10.583 5.804 14.254 1.00 97.12 213 LYS A CA 1
ATOM 1547 C C . LYS A 1 213 ? -9.062 5.818 14.241 1.00 97.12 213 LYS A C 1
ATOM 1549 O O . LYS A 1 213 ? -8.411 6.832 13.970 1.00 97.12 213 LYS A O 1
ATOM 1554 N N . LYS A 1 214 ? -8.486 4.652 14.506 1.00 98.56 214 LYS A N 1
ATOM 1555 C CA . LYS A 1 214 ? -7.064 4.365 14.326 1.00 98.56 214 LYS A CA 1
ATOM 1556 C C . LYS A 1 214 ? -6.842 3.593 13.036 1.00 98.56 214 LYS A C 1
ATOM 1558 O O . LYS A 1 214 ? -7.654 2.747 12.665 1.00 98.56 214 LYS A O 1
ATOM 1563 N N . LEU A 1 215 ? -5.701 3.852 12.409 1.00 98.75 215 LEU A N 1
ATOM 1564 C CA . LEU A 1 215 ? -5.243 3.146 11.220 1.00 98.75 215 LEU A CA 1
ATOM 1565 C C . LEU A 1 215 ? -3.888 2.503 11.503 1.00 98.75 215 LEU A C 1
ATOM 1567 O O . LEU A 1 215 ? -2.939 3.197 11.853 1.00 98.75 215 LEU A O 1
ATOM 1571 N N . PHE A 1 216 ? -3.780 1.195 11.325 1.00 98.75 216 PHE A N 1
ATOM 1572 C CA . PHE A 1 216 ? -2.505 0.498 11.270 1.00 98.75 216 PHE A CA 1
ATOM 1573 C C . PHE A 1 216 ? -2.234 0.080 9.829 1.00 98.75 216 PHE A C 1
ATOM 1575 O O . PHE A 1 216 ? -3.057 -0.595 9.222 1.00 98.75 216 PHE A O 1
ATOM 1582 N N . VAL A 1 217 ? -1.073 0.443 9.294 1.00 98.69 217 VAL A N 1
ATOM 1583 C CA . VAL A 1 217 ? -0.599 0.014 7.977 1.00 98.69 217 VAL A CA 1
ATOM 1584 C C . VAL A 1 217 ? 0.687 -0.776 8.167 1.00 98.69 217 VAL A C 1
ATOM 1586 O O . VAL A 1 217 ? 1.645 -0.285 8.762 1.00 98.69 217 VAL A O 1
ATOM 1589 N N . GLY A 1 218 ? 0.735 -2.003 7.669 1.00 97.62 218 GLY A N 1
ATOM 1590 C CA . GLY A 1 218 ? 1.944 -2.813 7.710 1.00 97.62 218 GLY A CA 1
ATOM 1591 C C . GLY A 1 218 ? 2.111 -3.682 6.481 1.00 97.62 218 GLY A C 1
ATOM 1592 O O . GLY A 1 218 ? 1.237 -3.752 5.626 1.00 97.62 218 GLY A O 1
ATOM 1593 N N . GLY A 1 219 ? 3.251 -4.350 6.398 1.00 96.06 219 GLY A N 1
ATOM 1594 C CA . GLY A 1 219 ? 3.552 -5.310 5.343 1.00 96.06 219 GLY A CA 1
ATOM 1595 C C . GLY A 1 219 ? 4.982 -5.819 5.464 1.00 96.06 219 GLY A C 1
ATOM 1596 O O . GLY A 1 219 ? 5.797 -5.187 6.139 1.00 96.06 219 GLY A O 1
ATOM 1597 N N . CYS A 1 220 ? 5.280 -6.946 4.812 1.00 92.12 220 CYS A N 1
ATOM 1598 C CA . CYS A 1 220 ? 6.623 -7.536 4.779 1.00 92.12 220 CYS A CA 1
ATOM 1599 C C . CYS A 1 220 ? 7.279 -7.391 3.399 1.00 92.12 220 CYS A C 1
ATOM 1601 O O . CYS A 1 220 ? 6.624 -7.554 2.369 1.00 92.12 220 CYS A O 1
ATOM 1603 N N . SER A 1 221 ? 8.593 -7.147 3.357 1.00 93.62 221 SER A N 1
ATOM 1604 C CA . SER A 1 221 ? 9.394 -7.093 2.127 1.00 93.62 221 SER A CA 1
ATOM 1605 C C . SER A 1 221 ? 8.851 -6.031 1.153 1.00 93.62 221 SER A C 1
ATOM 1607 O O . SER A 1 221 ? 8.765 -4.860 1.521 1.00 93.62 221 SER A O 1
ATOM 1609 N N . ALA A 1 222 ? 8.437 -6.412 -0.060 1.00 94.69 222 ALA A N 1
ATOM 1610 C CA . ALA A 1 222 ? 7.743 -5.527 -1.001 1.00 94.69 222 ALA A CA 1
ATOM 1611 C C . ALA A 1 222 ? 6.521 -4.833 -0.374 1.00 94.69 222 ALA A C 1
ATOM 1613 O O . ALA A 1 222 ? 6.286 -3.657 -0.628 1.00 94.69 222 ALA A O 1
ATOM 1614 N N . GLY A 1 223 ? 5.792 -5.520 0.508 1.00 96.62 223 GLY A N 1
ATOM 1615 C CA . GLY A 1 223 ? 4.669 -4.947 1.240 1.00 96.62 223 GLY A CA 1
ATOM 1616 C C . GLY A 1 223 ? 5.092 -3.975 2.338 1.00 96.62 223 GLY A C 1
ATOM 1617 O O . GLY A 1 223 ? 4.375 -3.023 2.615 1.00 96.62 223 GLY A O 1
ATOM 1618 N N . GLY A 1 224 ? 6.281 -4.142 2.926 1.00 96.44 224 GLY A N 1
ATOM 1619 C CA . GLY A 1 224 ? 6.849 -3.156 3.851 1.00 96.44 224 GLY A CA 1
ATOM 1620 C C . GLY A 1 224 ? 7.186 -1.846 3.133 1.00 96.44 224 GLY A C 1
ATOM 1621 O O . GLY A 1 224 ? 6.860 -0.764 3.628 1.00 96.44 224 GLY A O 1
ATOM 1622 N N . ALA A 1 225 ? 7.756 -1.950 1.926 1.00 96.25 225 ALA A N 1
ATOM 1623 C CA . ALA A 1 225 ? 7.969 -0.810 1.035 1.00 96.25 225 ALA A CA 1
ATOM 1624 C C . ALA A 1 225 ? 6.629 -0.181 0.612 1.00 96.25 225 ALA A C 1
ATOM 1626 O O . ALA A 1 225 ? 6.456 1.029 0.750 1.00 96.25 225 ALA A O 1
ATOM 1627 N N . GLY A 1 226 ? 5.657 -1.003 0.211 1.00 97.75 226 GLY A N 1
ATOM 1628 C CA . GLY A 1 226 ? 4.304 -0.574 -0.145 1.00 97.75 226 GLY A CA 1
ATOM 1629 C C . GLY A 1 226 ? 3.586 0.177 0.974 1.00 97.75 226 GLY A C 1
ATOM 1630 O O . GLY A 1 226 ? 3.011 1.240 0.735 1.00 97.75 226 GLY A O 1
ATOM 1631 N N . ALA A 1 227 ? 3.693 -0.325 2.206 1.00 98.25 227 ALA A N 1
ATOM 1632 C CA . ALA A 1 227 ? 3.120 0.293 3.392 1.00 98.25 227 ALA A CA 1
ATOM 1633 C C . ALA A 1 227 ? 3.689 1.697 3.632 1.00 98.25 227 ALA A C 1
ATOM 1635 O O . ALA A 1 227 ? 2.924 2.621 3.898 1.00 98.25 227 ALA A O 1
ATOM 1636 N N . ILE A 1 228 ? 5.012 1.889 3.515 1.00 97.44 228 ILE A N 1
ATOM 1637 C CA . ILE A 1 228 ? 5.616 3.208 3.746 1.00 97.44 228 ILE A CA 1
ATOM 1638 C C . ILE A 1 228 ? 5.363 4.190 2.597 1.00 97.44 228 ILE A C 1
ATOM 1640 O O . ILE A 1 228 ? 5.037 5.344 2.874 1.00 97.44 228 ILE A O 1
ATOM 1644 N N . VAL A 1 229 ? 5.460 3.766 1.328 1.00 97.38 229 VAL A N 1
ATOM 1645 C CA . VAL A 1 229 ? 5.251 4.674 0.179 1.00 97.38 229 VAL A CA 1
ATOM 1646 C C . VAL A 1 229 ? 3.807 5.148 0.070 1.00 97.38 229 VAL A C 1
ATOM 1648 O O . VAL A 1 229 ? 3.568 6.285 -0.330 1.00 97.38 229 VAL A O 1
ATOM 1651 N N . ASN A 1 230 ? 2.850 4.321 0.502 1.00 98.44 230 ASN A N 1
ATOM 1652 C CA . ASN A 1 230 ? 1.432 4.661 0.461 1.00 98.44 230 ASN A CA 1
ATOM 1653 C C . ASN A 1 230 ? 0.873 5.227 1.775 1.00 98.44 230 ASN A C 1
ATOM 1655 O O . ASN A 1 230 ? -0.276 5.669 1.798 1.00 98.44 230 ASN A O 1
ATOM 1659 N N . TYR A 1 231 ? 1.657 5.257 2.860 1.00 98.56 231 TYR A N 1
ATOM 1660 C CA . TYR A 1 231 ? 1.159 5.629 4.188 1.00 98.56 231 TYR A CA 1
ATOM 1661 C C . TYR A 1 231 ? 0.459 6.989 4.202 1.00 98.56 231 TYR A C 1
ATOM 1663 O O . TYR A 1 231 ? -0.633 7.102 4.746 1.00 98.56 231 TYR A O 1
ATOM 1671 N N . TYR A 1 232 ? 1.053 8.012 3.577 1.00 98.44 232 TYR A N 1
ATOM 1672 C CA . TYR A 1 232 ? 0.460 9.351 3.511 1.00 98.44 232 TYR A CA 1
ATOM 1673 C C . TYR A 1 232 ? -0.930 9.340 2.863 1.00 98.44 232 TYR A C 1
ATOM 1675 O O . TYR A 1 232 ? -1.866 9.934 3.399 1.00 98.44 232 TYR A O 1
ATOM 1683 N N . PHE A 1 233 ? -1.069 8.639 1.739 1.00 98.44 233 PHE A N 1
ATOM 1684 C CA . PHE A 1 233 ? -2.303 8.592 0.961 1.00 98.44 233 PHE A CA 1
ATOM 1685 C C . PHE A 1 233 ? -3.406 7.853 1.713 1.00 98.44 233 PHE A C 1
ATOM 1687 O O . PHE A 1 233 ? -4.524 8.343 1.786 1.00 98.44 233 PHE A O 1
ATOM 1694 N N . LEU A 1 234 ? -3.077 6.745 2.378 1.00 98.62 234 LEU A N 1
ATOM 1695 C CA . LEU A 1 234 ? -4.017 6.022 3.238 1.00 98.62 234 LEU A CA 1
ATOM 1696 C C . LEU A 1 234 ? -4.415 6.850 4.465 1.00 98.62 234 LEU A C 1
ATOM 1698 O O . LEU A 1 234 ? -5.589 6.965 4.807 1.00 98.62 234 LEU A O 1
ATOM 1702 N N . ARG A 1 235 ? -3.421 7.459 5.123 1.00 98.31 235 ARG A N 1
ATOM 1703 C CA . ARG A 1 235 ? -3.586 8.239 6.353 1.00 98.31 235 ARG A CA 1
ATOM 1704 C C . ARG A 1 235 ? -4.436 9.492 6.153 1.00 98.31 235 ARG A C 1
ATOM 1706 O O . ARG A 1 235 ? -5.028 9.955 7.128 1.00 98.31 235 ARG A O 1
ATOM 1713 N N . THR A 1 236 ? -4.453 10.053 4.945 1.00 97.88 236 THR A N 1
ATOM 1714 C CA . THR A 1 236 ? -5.185 11.287 4.608 1.00 97.88 236 THR A CA 1
ATOM 1715 C C . THR A 1 236 ? -6.400 11.059 3.715 1.00 97.88 236 THR A C 1
ATOM 1717 O O . THR A 1 236 ? -7.281 11.909 3.701 1.00 97.88 236 THR A O 1
ATOM 1720 N N . GLY A 1 237 ? -6.459 9.938 2.993 1.00 98.12 237 GLY A N 1
ATOM 1721 C CA . GLY A 1 237 ? -7.569 9.587 2.110 1.00 98.12 237 GLY A CA 1
ATOM 1722 C C . GLY A 1 237 ? -8.734 8.886 2.807 1.00 98.12 237 GLY A C 1
ATOM 1723 O O . GLY A 1 237 ? -9.826 8.875 2.255 1.00 98.12 237 GLY A O 1
ATOM 1724 N N . ILE A 1 238 ? -8.526 8.328 4.006 1.00 98.38 238 ILE A N 1
ATOM 1725 C CA . ILE A 1 238 ? -9.603 7.778 4.842 1.00 98.38 238 ILE A CA 1
ATOM 1726 C C . ILE A 1 238 ? -9.963 8.810 5.916 1.00 98.38 238 ILE A C 1
ATOM 1728 O O . ILE A 1 238 ? -9.163 9.109 6.808 1.00 98.38 238 ILE A O 1
ATOM 1732 N N . ASP A 1 239 ? -11.183 9.334 5.850 1.00 97.88 239 ASP A N 1
ATOM 1733 C CA . ASP A 1 239 ? -11.704 10.327 6.781 1.00 97.88 239 ASP A CA 1
ATOM 1734 C C . ASP A 1 239 ? -11.793 9.765 8.209 1.00 97.88 239 ASP A C 1
ATOM 1736 O O . ASP A 1 239 ? -11.953 8.563 8.435 1.00 97.88 239 ASP A O 1
ATOM 1740 N N . GLY A 1 240 ? -11.668 10.641 9.209 1.00 97.06 240 GLY A N 1
ATOM 1741 C CA . GLY A 1 240 ? -11.794 10.292 10.631 1.00 97.06 240 GLY A CA 1
ATOM 1742 C C . GLY A 1 240 ? -10.596 9.556 11.246 1.00 97.06 240 GLY A C 1
ATOM 1743 O O . GLY A 1 240 ? -10.651 9.186 12.418 1.00 97.06 240 GLY A O 1
ATOM 1744 N N . VAL A 1 241 ? -9.500 9.331 10.507 1.00 98.19 241 VAL A N 1
ATOM 1745 C CA . VAL A 1 241 ? -8.279 8.750 11.090 1.00 98.19 241 VAL A CA 1
ATOM 1746 C C . VAL A 1 241 ? -7.600 9.777 12.003 1.00 98.19 241 VAL A C 1
ATOM 1748 O O . VAL A 1 241 ? -6.999 10.754 11.548 1.00 98.19 241 VAL A O 1
ATOM 1751 N N . GLU A 1 242 ? -7.645 9.539 13.310 1.00 96.56 242 GLU A N 1
ATOM 1752 C CA . GLU A 1 242 ? -7.037 10.422 14.312 1.00 96.56 242 GLU A CA 1
ATOM 1753 C C . GLU A 1 242 ? -5.586 10.058 14.605 1.00 96.56 242 GLU A C 1
ATOM 1755 O O . GLU A 1 242 ? -4.749 10.927 14.860 1.00 96.56 242 GLU A O 1
ATOM 1760 N N . ARG A 1 243 ? -5.276 8.761 14.552 1.00 97.69 243 ARG A N 1
ATOM 1761 C CA . ARG A 1 243 ? -3.946 8.244 14.858 1.00 97.69 243 ARG A CA 1
ATOM 1762 C C . ARG A 1 243 ? -3.583 7.084 13.956 1.00 97.69 243 ARG A C 1
ATOM 1764 O O . ARG A 1 243 ? -4.322 6.106 13.857 1.00 97.69 243 ARG A O 1
ATOM 1771 N N . GLY A 1 244 ? -2.413 7.193 13.354 1.00 98.44 244 GLY A N 1
ATOM 1772 C CA . GLY A 1 244 ? -1.856 6.174 12.495 1.00 98.44 244 GLY A CA 1
ATOM 1773 C C . GLY A 1 244 ? -0.676 5.428 13.125 1.00 98.44 244 GLY A C 1
ATOM 1774 O O . GLY A 1 244 ? 0.023 5.918 14.021 1.00 98.44 244 GLY A O 1
ATOM 1775 N N . TYR A 1 245 ? -0.479 4.208 12.646 1.00 98.50 245 TYR A N 1
ATOM 1776 C CA . TYR A 1 245 ? 0.615 3.318 12.989 1.00 98.50 245 TYR A CA 1
ATOM 1777 C C . TYR A 1 245 ? 1.165 2.734 11.691 1.00 98.50 245 TYR A C 1
ATOM 1779 O O . TYR A 1 245 ? 0.395 2.271 10.852 1.00 98.50 245 TYR A O 1
ATOM 1787 N N . LEU A 1 246 ? 2.484 2.738 11.533 1.00 98.19 246 LEU A N 1
ATOM 1788 C CA . LEU A 1 246 ? 3.166 2.129 10.396 1.00 98.19 246 LEU A CA 1
ATOM 1789 C C . LEU A 1 246 ? 4.148 1.077 10.899 1.00 98.19 246 LEU A C 1
ATOM 1791 O O . LEU A 1 246 ? 4.994 1.382 11.741 1.00 98.19 246 LEU A O 1
ATOM 1795 N N . LEU A 1 247 ? 4.091 -0.124 10.329 1.00 97.12 247 LEU A N 1
ATOM 1796 C CA . LEU A 1 247 ? 5.142 -1.127 10.462 1.00 97.12 247 LEU A CA 1
ATOM 1797 C C . LEU A 1 247 ? 5.650 -1.538 9.081 1.00 97.12 247 LEU A C 1
ATOM 1799 O O . LEU A 1 247 ? 5.077 -2.400 8.418 1.00 97.12 247 LEU A O 1
ATOM 1803 N N . ASN A 1 248 ? 6.759 -0.933 8.670 1.00 95.94 248 ASN A N 1
ATOM 1804 C CA . ASN A 1 248 ? 7.516 -1.398 7.517 1.00 95.94 248 ASN A CA 1
ATOM 1805 C C . ASN A 1 248 ? 8.396 -2.580 7.945 1.00 95.94 248 ASN A C 1
ATOM 1807 O O . ASN A 1 248 ? 9.470 -2.370 8.516 1.00 95.94 248 ASN A O 1
ATOM 1811 N N . ASP A 1 249 ? 7.949 -3.809 7.685 1.00 94.38 249 ASP A N 1
ATOM 1812 C CA . ASP A 1 249 ? 8.758 -4.987 7.966 1.00 94.38 249 ASP A CA 1
ATOM 1813 C C . ASP A 1 249 ? 9.664 -5.338 6.787 1.00 94.38 249 ASP A C 1
ATOM 1815 O O . ASP A 1 249 ? 9.231 -5.872 5.769 1.00 94.38 249 ASP A O 1
ATOM 1819 N N . SER A 1 250 ? 10.959 -5.051 6.923 1.00 92.38 250 SER A N 1
ATOM 1820 C CA . SER A 1 250 ? 11.992 -5.498 5.984 1.00 92.38 250 SER A CA 1
ATOM 1821 C C . SER A 1 250 ? 11.842 -4.980 4.542 1.00 92.38 250 SER A C 1
ATOM 1823 O O . SER A 1 250 ? 12.401 -5.568 3.616 1.00 92.38 250 SER A O 1
ATOM 1825 N N . GLY A 1 251 ? 11.145 -3.855 4.344 1.00 92.06 251 GLY A N 1
ATOM 1826 C CA . GLY A 1 251 ? 11.068 -3.106 3.081 1.00 92.06 251 GLY A CA 1
ATOM 1827 C C . GLY A 1 251 ? 11.524 -1.641 3.186 1.00 92.06 251 GLY A C 1
ATOM 1828 O O . GLY A 1 251 ? 10.828 -0.753 2.689 1.00 92.06 251 GLY A O 1
ATOM 1829 N N . PRO A 1 252 ? 12.632 -1.318 3.877 1.00 86.94 252 PRO A N 1
ATOM 1830 C CA . PRO A 1 252 ? 13.021 0.067 4.124 1.00 86.94 252 PRO A CA 1
ATOM 1831 C C . PRO A 1 252 ? 13.461 0.809 2.859 1.00 86.94 252 PRO A C 1
ATOM 1833 O O . PRO A 1 252 ? 14.180 0.271 2.017 1.00 86.94 252 PRO A O 1
ATOM 1836 N N . LEU A 1 253 ? 13.134 2.101 2.796 1.00 88.38 253 LEU A N 1
ATOM 1837 C CA . LEU A 1 253 ? 13.742 3.030 1.847 1.00 88.38 253 LEU A CA 1
ATOM 1838 C C . LEU A 1 253 ? 14.961 3.677 2.501 1.00 88.38 253 LEU A C 1
ATOM 1840 O O . LEU A 1 253 ? 14.849 4.353 3.522 1.00 88.38 253 LEU A O 1
ATOM 1844 N N . TYR A 1 254 ? 16.139 3.455 1.926 1.00 87.44 254 TYR A N 1
ATOM 1845 C CA . TYR A 1 254 ? 17.382 4.000 2.466 1.00 87.44 254 TYR A CA 1
ATOM 1846 C C . TYR A 1 254 ? 17.735 5.338 1.811 1.00 87.44 254 TYR A C 1
ATOM 1848 O O . TYR A 1 254 ? 17.626 5.451 0.588 1.00 87.44 254 TYR A O 1
ATOM 1856 N N . PRO A 1 255 ? 18.237 6.326 2.574 1.00 83.81 255 PRO A N 1
ATOM 1857 C CA . PRO A 1 255 ? 18.778 7.560 2.014 1.00 83.81 255 PRO A CA 1
ATOM 1858 C C . PRO A 1 255 ? 19.812 7.298 0.911 1.00 83.81 255 PRO A C 1
ATOM 1860 O O . PRO A 1 255 ? 20.591 6.347 0.986 1.00 83.81 255 PRO A O 1
ATOM 1863 N N . SER A 1 256 ? 19.817 8.154 -0.113 1.00 84.88 256 SER A N 1
ATOM 1864 C CA . SER A 1 256 ? 20.612 7.960 -1.334 1.00 84.88 256 SER A CA 1
ATOM 1865 C C . SER A 1 256 ? 21.582 9.102 -1.663 1.00 84.88 256 SER A C 1
ATOM 1867 O O . SER A 1 256 ? 22.140 9.105 -2.755 1.00 84.88 256 SER A O 1
ATOM 1869 N N . GLN A 1 257 ? 21.789 10.064 -0.753 1.00 78.06 257 GLN A N 1
ATOM 1870 C CA . GLN A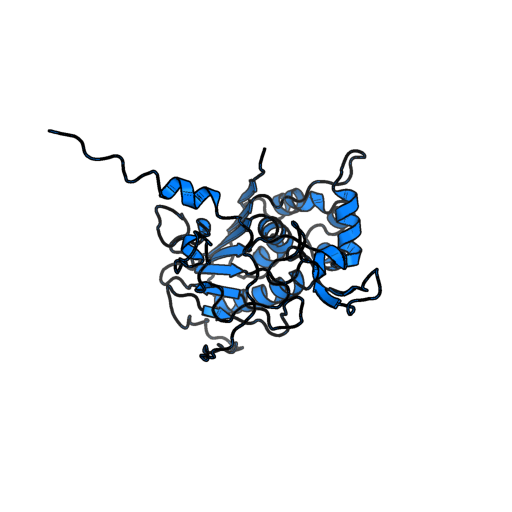 1 257 ? 22.641 11.238 -1.016 1.00 78.06 257 GLN A CA 1
ATOM 1871 C C . GLN A 1 257 ? 24.140 10.998 -0.809 1.00 78.06 257 GLN A C 1
ATOM 1873 O O . GLN A 1 257 ? 24.954 11.643 -1.466 1.00 78.06 257 GLN A O 1
ATOM 1878 N N . GLU A 1 258 ? 24.530 10.099 0.097 1.00 81.44 258 GLU A N 1
ATOM 1879 C CA . GLU A 1 258 ? 25.954 9.884 0.371 1.00 81.44 258 GLU A CA 1
ATOM 1880 C C . GLU A 1 258 ? 26.626 9.160 -0.805 1.00 81.44 258 GLU A C 1
ATOM 1882 O O . GLU A 1 258 ? 26.032 8.215 -1.329 1.00 81.44 258 GLU A O 1
ATOM 1887 N N . PRO A 1 259 ? 27.879 9.488 -1.179 1.00 75.38 259 PRO A N 1
ATOM 1888 C CA . PRO A 1 259 ? 28.600 8.809 -2.265 1.00 75.38 259 PRO A CA 1
ATOM 1889 C C . PRO A 1 259 ? 28.752 7.290 -2.085 1.00 75.38 259 PRO A C 1
ATOM 1891 O O . PRO A 1 259 ? 29.028 6.566 -3.038 1.00 75.38 259 PRO A O 1
ATOM 1894 N N . THR A 1 260 ? 28.609 6.797 -0.853 1.00 81.62 260 THR A N 1
ATOM 1895 C CA . THR A 1 260 ? 28.647 5.370 -0.501 1.00 81.62 260 THR A CA 1
ATOM 1896 C C . THR A 1 260 ? 27.274 4.692 -0.561 1.00 81.62 260 THR A C 1
ATOM 1898 O O . THR A 1 260 ? 27.194 3.469 -0.401 1.00 81.62 260 THR A O 1
ATOM 1901 N N . SER A 1 261 ? 26.198 5.453 -0.791 1.00 83.00 261 SER A N 1
ATOM 1902 C CA . SER A 1 261 ? 24.824 4.951 -0.850 1.00 83.00 261 SER A CA 1
ATOM 1903 C C . SER A 1 261 ? 24.634 4.060 -2.067 1.00 83.00 261 SER A C 1
ATOM 1905 O O . SER A 1 261 ? 24.835 4.476 -3.205 1.00 83.00 261 SER A O 1
ATOM 1907 N N . ARG A 1 262 ? 24.187 2.825 -1.840 1.00 85.44 262 ARG A N 1
ATOM 1908 C CA . ARG A 1 262 ? 23.924 1.866 -2.925 1.00 85.44 262 ARG A CA 1
ATOM 1909 C C . ARG A 1 262 ? 22.503 1.950 -3.480 1.00 85.44 262 ARG A C 1
ATOM 1911 O O . ARG A 1 262 ? 22.250 1.423 -4.556 1.00 85.44 262 ARG A O 1
ATOM 1918 N N . SER A 1 263 ? 21.602 2.634 -2.776 1.00 88.00 263 SER A N 1
ATOM 1919 C CA . SER A 1 263 ? 20.185 2.744 -3.142 1.00 88.00 263 SER A CA 1
ATOM 1920 C C . SER A 1 263 ? 19.921 3.708 -4.294 1.00 88.00 263 SER A C 1
ATOM 1922 O O . SER A 1 263 ? 18.885 3.597 -4.936 1.00 88.00 263 SER A O 1
ATOM 1924 N N . LEU A 1 264 ? 20.854 4.625 -4.590 1.00 86.81 264 LEU A N 1
ATOM 1925 C CA . LEU A 1 264 ? 20.668 5.640 -5.633 1.00 86.81 264 LEU A CA 1
ATOM 1926 C C . LEU A 1 264 ? 20.406 5.023 -7.012 1.00 86.81 264 LEU A C 1
ATOM 1928 O O . LEU A 1 264 ? 19.544 5.507 -7.734 1.00 86.81 264 LEU A O 1
ATOM 1932 N N . PHE A 1 265 ? 21.109 3.942 -7.362 1.00 88.56 265 PHE A N 1
ATOM 1933 C CA . PHE A 1 265 ? 20.915 3.273 -8.650 1.00 88.56 265 PHE A CA 1
ATOM 1934 C C . PHE A 1 265 ? 19.495 2.730 -8.791 1.00 88.56 265 PHE A C 1
ATOM 1936 O O . PHE A 1 265 ? 18.841 3.006 -9.788 1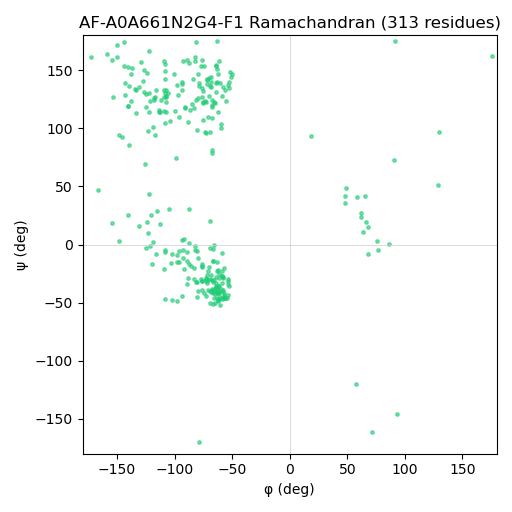.00 88.56 265 PHE A O 1
ATOM 1943 N N . LEU A 1 266 ? 18.997 2.040 -7.761 1.00 88.81 266 LEU A N 1
ATOM 1944 C CA . LEU A 1 266 ? 17.631 1.526 -7.764 1.00 88.81 266 LEU A CA 1
ATOM 1945 C C . LEU A 1 266 ? 16.609 2.667 -7.768 1.00 88.81 266 LEU A C 1
ATOM 1947 O O . LEU A 1 266 ? 15.657 2.612 -8.530 1.00 88.81 266 LEU A O 1
ATOM 1951 N N . HIS A 1 267 ? 16.818 3.718 -6.969 1.00 90.00 267 HIS A N 1
ATOM 1952 C CA . HIS A 1 267 ? 15.928 4.882 -6.960 1.00 90.00 267 HIS A CA 1
ATOM 1953 C C . HIS A 1 267 ? 15.845 5.566 -8.330 1.00 90.00 267 HIS A C 1
ATOM 1955 O O . HIS A 1 267 ? 14.771 6.011 -8.711 1.00 90.00 267 HIS A O 1
ATOM 1961 N N . ASN A 1 268 ? 16.952 5.654 -9.070 1.00 90.00 268 ASN A N 1
ATOM 1962 C CA . ASN A 1 268 ? 16.946 6.222 -10.417 1.00 90.00 268 ASN A CA 1
ATOM 1963 C C . ASN A 1 268 ? 16.245 5.300 -11.420 1.00 90.00 268 ASN A C 1
ATOM 1965 O O . ASN A 1 268 ? 15.499 5.790 -12.262 1.00 90.00 268 ASN A O 1
ATOM 1969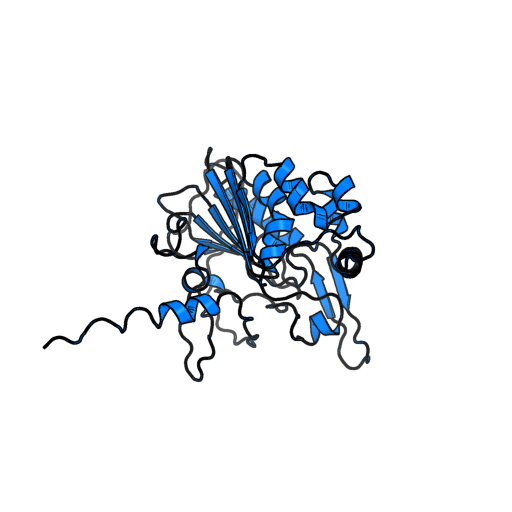 N N . GLU A 1 269 ? 16.450 3.987 -11.305 1.00 92.75 269 GLU A N 1
ATOM 1970 C CA . GLU A 1 269 ? 15.812 2.996 -12.175 1.00 92.75 269 GLU A CA 1
ATOM 1971 C C . GLU A 1 269 ? 14.284 3.059 -12.056 1.00 92.75 269 GLU A C 1
ATOM 1973 O O . GLU A 1 269 ? 13.569 3.253 -13.039 1.00 92.75 269 GLU A O 1
ATOM 1978 N N . VAL A 1 270 ? 13.769 2.997 -10.825 1.00 93.31 270 VAL A N 1
ATOM 1979 C CA . VAL A 1 270 ? 12.322 2.918 -10.574 1.00 93.31 270 VAL A CA 1
ATOM 1980 C C . VAL A 1 270 ? 11.577 4.212 -10.903 1.00 93.31 270 VAL A C 1
ATOM 1982 O O . VAL A 1 270 ? 10.372 4.173 -11.139 1.00 93.31 270 VAL A O 1
ATOM 1985 N N . ARG A 1 271 ? 12.267 5.357 -10.992 1.00 93.31 271 ARG A N 1
ATOM 1986 C CA . ARG A 1 271 ? 11.658 6.593 -11.514 1.00 93.31 271 ARG A CA 1
ATOM 1987 C C . ARG A 1 271 ? 11.218 6.437 -12.958 1.00 93.31 271 ARG A C 1
ATOM 1989 O O . ARG A 1 271 ? 10.121 6.860 -13.292 1.00 93.31 271 ARG A O 1
ATOM 1996 N N . SER A 1 272 ? 12.036 5.794 -13.789 1.00 94.06 272 SER A N 1
ATOM 1997 C CA . SER A 1 272 ? 11.673 5.534 -15.182 1.00 94.06 272 SER A CA 1
ATOM 1998 C C . SER A 1 272 ? 10.755 4.326 -15.304 1.00 94.06 272 SER A C 1
ATOM 2000 O O . SER A 1 272 ? 9.783 4.367 -16.049 1.00 94.06 272 SER A O 1
ATOM 2002 N N . VAL A 1 273 ? 11.083 3.236 -14.609 1.00 95.75 273 VAL A N 1
ATOM 2003 C CA . VAL A 1 273 ? 10.441 1.943 -14.857 1.00 95.75 273 VAL A CA 1
ATOM 2004 C C . VAL A 1 273 ? 9.089 1.821 -14.160 1.00 95.75 273 VAL A C 1
ATOM 2006 O O . VAL A 1 273 ? 8.185 1.188 -14.697 1.00 95.75 273 VAL A O 1
ATOM 2009 N N . TRP A 1 274 ? 8.911 2.451 -13.000 1.00 97.50 274 TRP A N 1
ATOM 2010 C CA . TRP A 1 274 ? 7.640 2.433 -12.270 1.00 97.50 274 TRP A CA 1
ATOM 2011 C C . TRP A 1 274 ? 6.909 3.774 -12.310 1.00 97.50 274 TRP A C 1
ATOM 2013 O O . TRP A 1 274 ? 5.789 3.846 -11.823 1.00 97.50 274 TRP A O 1
ATOM 2023 N N . ASP A 1 275 ? 7.490 4.828 -12.892 1.00 97.62 275 ASP A N 1
ATOM 2024 C CA . ASP A 1 275 ? 6.958 6.195 -12.783 1.00 97.62 275 ASP A CA 1
ATOM 2025 C C . ASP A 1 275 ? 6.866 6.665 -11.314 1.00 97.62 275 ASP A C 1
ATOM 2027 O O . ASP A 1 275 ? 5.920 7.321 -10.881 1.00 97.62 275 ASP A O 1
ATOM 2031 N N . ALA A 1 276 ? 7.887 6.332 -10.511 1.00 94.75 276 ALA A N 1
ATOM 2032 C CA . ALA A 1 276 ? 7.932 6.717 -9.097 1.00 94.75 276 ALA A CA 1
ATOM 2033 C C . ALA A 1 276 ? 7.882 8.247 -8.882 1.00 94.75 276 ALA A C 1
ATOM 2035 O O . ALA A 1 276 ? 7.469 8.706 -7.815 1.00 94.75 276 ALA A O 1
ATOM 2036 N N . ASP A 1 277 ? 8.257 9.045 -9.889 1.00 95.00 277 ASP A N 1
ATOM 2037 C CA . ASP A 1 277 ? 8.160 10.508 -9.847 1.00 95.00 277 ASP A CA 1
ATOM 2038 C C . ASP A 1 277 ? 6.711 10.994 -9.701 1.00 95.00 277 ASP A C 1
ATOM 2040 O O . ASP A 1 277 ? 6.460 11.951 -8.965 1.00 95.00 277 ASP A O 1
ATOM 2044 N N . SER A 1 278 ? 5.741 10.312 -10.318 1.00 95.81 278 SER A N 1
ATOM 2045 C CA . SER A 1 278 ? 4.317 10.640 -10.178 1.00 95.81 278 SER A CA 1
ATOM 2046 C C . SER A 1 278 ? 3.801 10.448 -8.751 1.00 95.81 278 SER A C 1
ATOM 2048 O O . SER A 1 278 ? 2.964 11.232 -8.293 1.00 95.81 278 SER A O 1
ATOM 2050 N N . LEU A 1 279 ? 4.299 9.434 -8.034 1.00 95.62 279 LEU A N 1
ATOM 2051 C CA . LEU A 1 279 ? 4.015 9.237 -6.609 1.00 95.62 279 LEU A CA 1
ATOM 2052 C C . LEU A 1 279 ? 4.692 10.330 -5.777 1.00 95.62 279 LEU A C 1
ATOM 2054 O O . LEU A 1 279 ? 4.037 10.984 -4.964 1.00 95.62 279 LEU A O 1
ATOM 2058 N N . ILE A 1 280 ? 5.989 10.565 -6.003 1.00 95.25 280 ILE A N 1
ATOM 2059 C CA . ILE A 1 280 ? 6.785 11.560 -5.268 1.00 95.25 280 ILE A CA 1
ATOM 2060 C C . ILE A 1 280 ? 6.171 12.959 -5.384 1.00 95.25 280 ILE A C 1
ATOM 2062 O O . ILE A 1 280 ? 6.075 13.672 -4.387 1.00 95.25 280 ILE A O 1
ATOM 2066 N N . ALA A 1 281 ? 5.697 13.339 -6.571 1.00 96.56 281 ALA A N 1
ATOM 2067 C CA . ALA A 1 281 ? 5.078 14.639 -6.818 1.00 96.56 281 ALA A CA 1
ATOM 2068 C C . ALA A 1 281 ? 3.789 14.879 -6.008 1.00 96.56 281 ALA A C 1
ATOM 2070 O O . ALA A 1 281 ? 3.401 16.029 -5.808 1.00 96.56 281 ALA A O 1
ATOM 2071 N N . LYS A 1 282 ? 3.121 13.812 -5.553 1.00 96.06 282 LYS A N 1
ATOM 2072 C CA . LYS A 1 282 ? 1.886 13.870 -4.751 1.00 96.06 282 LYS A CA 1
ATOM 2073 C C . LYS A 1 282 ? 2.130 13.613 -3.260 1.00 96.06 282 LYS A C 1
ATOM 2075 O O . LYS A 1 282 ? 1.207 13.757 -2.461 1.00 96.06 282 LYS A O 1
ATOM 2080 N N . ALA A 1 283 ? 3.343 13.211 -2.889 1.00 95.00 283 ALA A N 1
ATOM 2081 C CA . ALA A 1 283 ? 3.741 12.964 -1.511 1.00 95.00 283 ALA A CA 1
ATOM 2082 C C . ALA A 1 283 ? 3.995 14.289 -0.752 1.00 95.00 283 ALA A C 1
ATOM 2084 O O . ALA A 1 283 ? 4.245 15.328 -1.370 1.00 95.00 283 ALA A O 1
ATOM 2085 N N . PRO A 1 284 ? 3.945 14.285 0.593 1.00 94.94 284 PRO A N 1
ATOM 2086 C CA . PRO A 1 284 ? 4.317 15.447 1.397 1.00 94.94 284 PRO A CA 1
ATOM 2087 C C . PRO A 1 284 ? 5.793 15.791 1.176 1.00 94.94 284 PRO A C 1
ATOM 2089 O O . PRO A 1 284 ? 6.606 14.894 0.981 1.00 94.94 284 PRO A O 1
ATOM 2092 N N . ASP A 1 285 ? 6.137 17.080 1.230 1.00 95.06 285 ASP A N 1
ATOM 2093 C CA . ASP A 1 285 ? 7.509 17.569 0.995 1.00 95.06 285 ASP A CA 1
ATOM 2094 C C . ASP A 1 285 ? 8.133 16.992 -0.298 1.00 95.06 285 ASP A C 1
ATOM 2096 O O . ASP A 1 285 ? 9.246 16.458 -0.322 1.00 95.06 285 ASP A O 1
ATOM 2100 N N . SER A 1 286 ? 7.369 17.060 -1.396 1.00 94.12 286 SER A N 1
ATOM 2101 C CA . SER A 1 286 ? 7.724 16.465 -2.689 1.00 94.12 286 SER A CA 1
ATOM 2102 C C . SER A 1 286 ? 9.055 16.975 -3.247 1.00 94.12 286 SER A C 1
ATOM 2104 O O . SER A 1 286 ? 9.731 16.243 -3.965 1.00 94.12 286 SER A O 1
ATOM 2106 N N . GLU A 1 287 ? 9.458 18.207 -2.920 1.00 92.12 287 GLU A N 1
ATOM 2107 C CA . GLU A 1 287 ? 10.762 18.767 -3.296 1.00 92.12 287 GLU A CA 1
ATOM 2108 C C . GLU A 1 287 ? 11.901 17.985 -2.622 1.00 92.12 287 GLU A C 1
ATOM 2110 O O . GLU A 1 287 ? 12.782 17.468 -3.311 1.00 92.12 287 GLU A O 1
ATOM 2115 N N . ALA A 1 288 ? 11.834 17.773 -1.302 1.00 90.06 288 ALA A N 1
ATOM 2116 C CA . ALA A 1 288 ? 12.842 16.991 -0.590 1.00 90.06 288 ALA A CA 1
ATOM 2117 C C . ALA A 1 288 ? 12.876 15.519 -1.035 1.00 90.06 288 ALA A C 1
ATOM 2119 O O . ALA A 1 288 ? 13.949 14.915 -1.112 1.00 90.06 288 ALA A O 1
ATOM 2120 N N . LEU A 1 289 ? 11.716 14.929 -1.337 1.00 91.69 289 LEU A N 1
ATOM 2121 C CA . LEU A 1 289 ? 11.622 13.547 -1.822 1.00 91.69 289 LEU A CA 1
ATOM 2122 C C . LEU A 1 289 ? 12.098 13.389 -3.268 1.00 91.69 289 LEU A C 1
ATOM 2124 O O . LEU A 1 289 ? 12.636 12.337 -3.623 1.00 91.69 289 LEU A O 1
ATOM 2128 N N . SER A 1 290 ? 11.957 14.433 -4.087 1.00 88.38 290 SER A N 1
ATOM 2129 C CA . SER A 1 290 ? 12.509 14.460 -5.442 1.00 88.38 290 SER A CA 1
ATOM 2130 C C . SER A 1 290 ? 14.030 14.377 -5.415 1.00 88.38 290 SER A C 1
ATOM 2132 O O . SER A 1 290 ? 14.598 13.654 -6.229 1.00 88.38 290 SER A O 1
ATOM 2134 N N . ASP A 1 291 ? 14.681 14.996 -4.432 1.00 83.69 291 ASP A N 1
ATOM 2135 C CA . ASP A 1 291 ? 16.129 14.878 -4.243 1.00 83.69 291 ASP A CA 1
ATOM 2136 C C . ASP A 1 291 ? 16.524 13.569 -3.541 1.00 83.69 291 ASP A C 1
ATOM 2138 O O . ASP A 1 291 ? 17.525 12.932 -3.887 1.00 83.69 291 ASP A O 1
ATOM 2142 N N . VAL A 1 292 ? 15.752 13.148 -2.533 1.00 85.94 292 VAL A N 1
ATOM 2143 C CA . VAL A 1 292 ? 16.063 11.990 -1.681 1.00 85.94 292 VAL A CA 1
ATOM 2144 C C . VAL A 1 292 ? 14.816 11.183 -1.389 1.00 85.94 292 VAL A C 1
ATOM 2146 O O . VAL A 1 292 ? 14.214 11.296 -0.323 1.00 85.94 292 VAL A O 1
ATOM 2149 N N . PHE A 1 293 ? 14.475 10.264 -2.285 1.00 85.94 293 PHE A N 1
ATOM 2150 C CA . PHE A 1 293 ? 13.310 9.412 -2.056 1.00 85.94 293 PHE A CA 1
ATOM 2151 C C . PHE A 1 293 ? 13.423 8.600 -0.749 1.00 85.94 293 PHE A C 1
ATOM 2153 O O . PHE A 1 293 ? 12.461 8.443 -0.001 1.00 85.94 293 PHE A O 1
ATOM 2160 N N . GLY A 1 294 ? 14.645 8.201 -0.380 1.00 87.44 294 GLY A N 1
ATOM 2161 C CA . GLY A 1 294 ? 14.938 7.541 0.897 1.00 87.44 294 GLY A CA 1
ATOM 2162 C C . GLY A 1 294 ? 14.749 8.398 2.158 1.00 87.44 294 GLY A C 1
ATOM 2163 O O . GLY A 1 294 ? 14.924 7.887 3.260 1.00 87.44 294 GLY A O 1
ATOM 2164 N N . ALA A 1 295 ? 14.417 9.687 2.037 1.00 91.25 295 ALA A N 1
ATOM 2165 C CA . ALA A 1 295 ? 14.067 10.539 3.174 1.00 91.25 295 ALA A CA 1
ATOM 2166 C C . ALA A 1 295 ? 12.601 10.380 3.614 1.00 91.25 295 ALA A C 1
ATOM 2168 O O . ALA A 1 295 ? 12.205 11.002 4.600 1.00 91.25 295 ALA A O 1
ATOM 2169 N N . LEU A 1 296 ? 11.808 9.543 2.934 1.00 93.19 296 LEU A N 1
ATOM 2170 C CA . LEU A 1 296 ? 10.374 9.402 3.184 1.00 93.19 296 LEU A CA 1
ATOM 2171 C C . LEU A 1 296 ? 10.026 9.110 4.646 1.00 93.19 296 LEU A C 1
ATOM 2173 O O . LEU A 1 296 ? 9.140 9.760 5.190 1.00 93.19 296 LEU A O 1
ATOM 2177 N N . SER A 1 297 ? 10.752 8.218 5.325 1.00 92.19 297 SER A N 1
ATOM 2178 C CA . SER A 1 297 ? 10.493 7.933 6.745 1.00 92.19 297 SER A CA 1
ATOM 2179 C C . SER A 1 297 ? 10.598 9.184 7.624 1.00 92.19 297 SER A C 1
ATOM 2181 O O . SER A 1 297 ? 9.791 9.371 8.532 1.00 92.19 297 SER A O 1
ATOM 2183 N N . ARG A 1 298 ? 11.573 10.061 7.339 1.00 93.31 298 ARG A N 1
ATOM 2184 C CA . ARG A 1 298 ? 11.740 11.342 8.040 1.00 93.31 298 ARG A CA 1
ATOM 2185 C C . ARG A 1 298 ? 10.570 12.270 7.725 1.00 93.31 298 ARG A C 1
ATOM 2187 O O . ARG A 1 298 ? 9.936 12.762 8.652 1.00 93.31 298 ARG A O 1
ATOM 2194 N N . VAL A 1 299 ? 10.264 12.455 6.442 1.00 95.81 299 VAL A N 1
ATOM 2195 C CA . VAL A 1 299 ? 9.166 13.320 5.987 1.00 95.81 299 VAL A CA 1
ATOM 2196 C C . VAL A 1 299 ? 7.834 12.904 6.617 1.00 95.81 299 VAL A C 1
ATOM 2198 O O . VAL A 1 299 ? 7.123 13.744 7.160 1.00 95.81 299 VAL A O 1
ATOM 2201 N N . LEU A 1 300 ? 7.518 11.606 6.640 1.00 96.56 300 LEU A N 1
ATOM 2202 C CA . LEU A 1 300 ? 6.301 11.099 7.279 1.00 96.56 300 LEU A CA 1
ATOM 2203 C C . LEU A 1 300 ? 6.286 11.352 8.791 1.00 96.56 300 LEU A C 1
ATOM 2205 O O . LEU A 1 300 ? 5.241 11.699 9.334 1.00 96.56 300 LEU A O 1
ATOM 2209 N N . SER A 1 301 ? 7.429 11.216 9.472 1.00 95.62 301 SER A N 1
ATOM 2210 C CA . SER A 1 301 ? 7.519 11.488 10.914 1.00 95.62 301 SER A CA 1
ATOM 2211 C C . SER A 1 301 ? 7.318 12.968 11.262 1.00 95.62 301 SER A C 1
ATOM 2213 O O . SER A 1 301 ? 6.755 13.283 12.307 1.00 95.62 301 SER A O 1
ATOM 2215 N N . GLU A 1 302 ? 7.742 13.875 10.379 1.00 97.06 302 GLU A N 1
ATOM 2216 C CA . GLU A 1 302 ? 7.533 15.319 10.520 1.00 97.06 302 GLU A CA 1
ATOM 2217 C C . GLU A 1 302 ? 6.086 15.707 10.188 1.00 97.06 302 GLU A C 1
ATOM 2219 O O . GLU A 1 302 ? 5.492 16.527 10.889 1.00 97.06 302 GLU A O 1
ATOM 2224 N N . GLN A 1 303 ? 5.503 15.080 9.162 1.00 97.44 303 GLN A N 1
ATOM 2225 C CA . GLN A 1 303 ? 4.117 15.288 8.743 1.00 97.44 303 GLN A CA 1
ATOM 2226 C C . GLN A 1 303 ? 3.107 14.776 9.784 1.00 97.44 303 GLN A C 1
ATOM 2228 O O . GLN A 1 303 ? 2.071 15.405 10.003 1.00 97.44 303 GLN A O 1
ATOM 2233 N N . PHE A 1 304 ? 3.401 13.645 10.432 1.00 97.88 304 PHE A N 1
ATOM 2234 C CA . PHE A 1 304 ? 2.520 12.992 11.402 1.00 97.88 304 PHE A CA 1
ATOM 2235 C C . PHE A 1 304 ? 3.234 12.751 12.745 1.00 97.88 304 PHE A C 1
ATOM 2237 O O . PHE A 1 304 ? 3.467 11.606 13.134 1.00 97.88 304 PHE A O 1
ATOM 2244 N N . PRO A 1 305 ? 3.543 13.810 13.517 1.00 97.06 305 PRO A N 1
ATOM 2245 C CA . PRO A 1 305 ? 4.354 13.699 14.735 1.00 97.06 305 PRO A CA 1
ATOM 2246 C C . PRO A 1 305 ? 3.684 12.915 15.877 1.00 97.06 305 PRO A C 1
ATOM 2248 O O . PRO A 1 305 ? 4.347 12.548 16.846 1.00 97.06 305 PRO A O 1
ATOM 2251 N N . ASN A 1 306 ? 2.373 12.672 15.786 1.00 97.06 306 ASN A N 1
ATOM 2252 C CA . ASN A 1 306 ? 1.602 11.904 16.771 1.00 97.06 306 ASN A CA 1
ATOM 2253 C C . ASN A 1 306 ? 1.395 10.431 16.368 1.00 97.06 306 ASN A C 1
ATOM 2255 O O . ASN A 1 306 ? 0.905 9.633 17.178 1.00 97.06 306 ASN A O 1
ATOM 2259 N N . ASP A 1 307 ? 1.763 10.072 15.138 1.00 98.31 307 ASP A N 1
ATOM 2260 C CA . ASP A 1 307 ? 1.686 8.705 14.640 1.00 98.31 307 ASP A CA 1
ATOM 2261 C C . ASP A 1 307 ? 2.913 7.901 15.095 1.00 98.31 307 ASP A C 1
ATOM 2263 O O . ASP A 1 307 ? 3.960 8.443 15.455 1.00 98.31 307 ASP A O 1
ATOM 2267 N N . CYS A 1 308 ? 2.784 6.576 15.122 1.00 97.75 308 CYS A N 1
ATOM 2268 C CA . CYS A 1 308 ? 3.878 5.686 15.506 1.00 97.75 308 CYS A CA 1
ATOM 2269 C C . CYS A 1 308 ? 4.406 4.951 14.276 1.00 97.75 308 CYS A C 1
ATOM 2271 O O . CYS A 1 308 ? 3.773 4.015 13.796 1.00 97.75 308 CYS A O 1
ATOM 2273 N N . LEU A 1 309 ? 5.573 5.367 13.782 1.00 96.62 309 LEU A N 1
ATOM 2274 C CA . LEU A 1 309 ? 6.182 4.816 12.573 1.00 96.62 309 LEU A CA 1
ATOM 2275 C C . LEU A 1 309 ? 7.395 3.956 12.937 1.00 96.62 309 LEU A C 1
ATOM 2277 O O . LEU A 1 309 ? 8.333 4.434 13.577 1.00 96.62 309 LEU A O 1
ATOM 2281 N N . ALA A 1 310 ? 7.379 2.691 12.531 1.00 94.56 310 ALA A N 1
ATOM 2282 C CA . ALA A 1 310 ? 8.442 1.732 12.786 1.00 94.56 310 ALA A CA 1
ATOM 2283 C C . ALA A 1 310 ? 8.930 1.078 11.489 1.00 94.56 310 ALA A C 1
ATOM 2285 O O . ALA A 1 310 ? 8.184 0.892 10.525 1.00 94.56 310 ALA A O 1
ATOM 2286 N N . SER A 1 311 ? 10.206 0.698 11.484 1.00 92.19 311 SER A N 1
ATOM 2287 C CA . SER A 1 311 ? 10.792 -0.143 10.443 1.00 92.19 311 SER A CA 1
ATOM 2288 C C . SER A 1 311 ? 11.641 -1.230 11.087 1.00 92.19 311 SER A C 1
ATOM 2290 O O . SER A 1 311 ? 12.425 -0.943 11.996 1.00 92.19 311 SER A O 1
ATOM 2292 N N . THR A 1 312 ? 11.486 -2.469 10.632 1.00 91.06 312 THR A N 1
ATOM 2293 C CA . THR A 1 312 ? 12.304 -3.608 11.062 1.00 91.06 312 THR A CA 1
ATOM 2294 C C . THR A 1 312 ? 13.240 -4.041 9.945 1.00 91.06 312 THR A C 1
ATOM 2296 O O . THR A 1 312 ? 12.963 -3.869 8.759 1.00 91.06 312 THR A O 1
ATOM 2299 N N . PHE A 1 313 ? 14.399 -4.558 10.345 1.00 82.62 313 PHE A N 1
ATOM 2300 C CA . PHE A 1 313 ? 15.490 -4.920 9.451 1.00 82.62 313 PHE A CA 1
ATOM 2301 C C . PHE A 1 313 ? 16.100 -6.232 9.932 1.00 82.62 313 PHE A C 1
ATOM 2303 O O . PHE A 1 313 ? 16.359 -6.387 11.130 1.00 82.62 313 PHE A O 1
ATOM 2310 N N . PHE A 1 314 ? 16.390 -7.148 9.012 1.00 67.31 314 PHE A N 1
ATOM 2311 C CA . PHE A 1 314 ? 17.255 -8.283 9.316 1.00 67.31 314 PHE A CA 1
ATOM 2312 C C . PHE A 1 314 ? 18.702 -7.798 9.469 1.00 67.31 314 PHE A C 1
ATOM 2314 O O . PHE A 1 314 ? 19.162 -6.938 8.714 1.00 67.31 314 PHE A O 1
ATOM 2321 N N . ARG A 1 315 ? 19.399 -8.323 10.479 1.00 49.00 315 ARG A N 1
ATOM 2322 C CA . ARG A 1 315 ? 20.794 -7.994 10.787 1.00 49.00 315 ARG A CA 1
ATOM 2323 C C . ARG A 1 315 ? 21.744 -9.054 10.253 1.00 49.00 315 ARG A C 1
ATOM 2325 O O . ARG A 1 315 ? 21.403 -10.248 10.388 1.00 49.00 315 ARG A O 1
#

Sequence (315 aa):
MITRWFVGCSLVLGLIAAGCGSDSGVTGGSGGSAGSGGTGGSGGAAFVPPEYGSWVKYEPEGATCSDGSPYAFYVEFSETSDNIVMYFMGGGGCWDYESCVSGGARGATNPNGLPDDYANVHINFDLGESSLPINVNQVYPLLNDDPAVSPMADWNKVFVPYCTGDVYAGSITNNYEDPDGIEPDKVFAHVGHTNVVAMTEMLNDMFGAAPEKKLFVGGCSAGGAGAIVNYYFLRTGIDGVERGYLLNDSGPLYPSQEPTSRSLFLHNEVRSVWDADSLIAKAPDSEALSDVFGALSRVLSEQFPNDCLASTFFR

Mean predicted aligned error: 9.42 Å

Nearest PDB structures (foldseek):
  4uz6-assembly1_A  TM=6.208E-01  e=1.214E-10  Homo sapiens
  6fvj-assembly8_H  TM=4.020E-01  e=1.570E+00  Mycobacterium tuberculosis
  8w2d-assembly2_B  TM=3.625E-01  e=2.276E+00  Paraburkholderia acidicola
  6ecf-assembly2_B  TM=2.796E-01  e=1.570E+00  Streptomyces tsusimaensis
  6fvj-assembly1_A  TM=3.338E-01  e=5.092E+00  Mycobacterium tuberculosis

Solvent-accessible surface area (backbone atoms only — not comparable to full-atom values): 17432 Å² total; per-residue (Å²): 140,87,90,83,89,88,81,77,67,70,65,61,63,60,55,69,78,49,63,78,67,76,78,77,87,78,86,87,78,94,75,91,75,91,72,85,76,78,77,85,78,91,73,98,64,82,57,73,76,94,58,63,82,45,80,42,73,45,63,42,84,92,25,42,14,15,64,66,38,70,28,60,36,33,38,26,38,39,93,83,37,78,28,38,38,35,39,28,40,46,34,42,34,40,82,49,42,60,32,64,68,68,61,45,102,47,18,35,31,44,44,84,31,71,64,94,51,57,63,66,51,39,57,61,56,76,77,61,102,48,71,50,86,39,38,52,40,79,52,39,54,71,58,12,71,47,64,90,70,6,95,47,29,61,28,20,34,34,44,36,70,49,21,22,29,34,35,41,42,3,67,35,73,48,74,33,62,43,90,83,69,79,58,79,61,42,67,40,29,15,28,25,32,53,32,49,52,43,45,30,53,53,49,18,61,60,47,28,81,46,75,70,26,42,38,37,38,22,19,37,35,25,4,2,31,22,29,61,76,39,38,66,59,52,59,68,48,30,47,34,51,77,40,45,34,37,41,20,32,53,21,81,67,56,59,37,83,54,95,84,39,75,45,39,63,57,59,57,47,38,36,70,62,17,32,34,53,68,48,34,68,72,41,83,64,28,69,62,33,69,80,25,61,24,44,47,71,58,50,52,46,69,76,39,74,86,38,50,78,47,74,47,73,90,129